Protein AF-A0A8D8VZI1-F1 (afdb_monomer_lite)

InterPro domains:
  IPR010684 RNA polymerase II transcription factor SIII, subunit A [PF06881] (40-119)
  IPR051870 Elongin-A domain-containing protein [PTHR15141] (2-233)

Radius of gyration: 34.17 Å; chains: 1; bounding box: 77×81×73 Å

Foldseek 3Di:
DDDPPPDDPDDPDDPPPCVDDDDPLVVVLVVCLVPLVVCQAPPPPDCVSCVSSLLSDDLVSVVRNCVRPVPCVVPCLVVLVVNCCVPPPPDDDDPPDGSNRSSVVVVVVVVVVVVVVVVVVVVVVVPDDPDPPPPPPCPPPPDDPDDPVVNVVCVVVVVPDDPPPDDDDDDDDDPPPVPVPPPDDDDDDDDDDDDDDDDDDDDDDDDDDDDDDDDPPPDDDPVVVVVVVVVVPPPDD

Structure (mmCIF, N/CA/C/O backbone):
data_AF-A0A8D8VZI1-F1
#
_entry.id   AF-A0A8D8VZI1-F1
#
loop_
_atom_site.group_PDB
_atom_site.id
_atom_site.type_symbol
_atom_site.label_atom_id
_atom_site.label_alt_id
_atom_site.label_comp_id
_atom_site.label_asym_id
_atom_site.label_entity_id
_atom_site.label_seq_id
_atom_site.pdbx_PDB_ins_code
_atom_site.Cartn_x
_atom_site.Cartn_y
_atom_site.Cartn_z
_atom_site.occupancy
_atom_site.B_iso_or_equiv
_atom_site.auth_seq_id
_atom_site.auth_comp_id
_atom_site.auth_asym_id
_atom_site.auth_atom_id
_atom_site.pdbx_PDB_model_num
ATOM 1 N N . MET A 1 1 ? -35.386 -58.051 -27.416 1.00 43.78 1 MET A N 1
ATOM 2 C CA . MET A 1 1 ? -35.196 -56.607 -27.691 1.00 43.78 1 MET A CA 1
ATOM 3 C C . MET A 1 1 ? -34.295 -56.033 -26.601 1.00 43.78 1 MET A C 1
ATOM 5 O O . MET A 1 1 ? -34.751 -55.835 -25.484 1.00 43.78 1 MET A O 1
ATOM 9 N N . THR A 1 2 ? -32.994 -55.897 -26.866 1.00 50.41 2 THR A N 1
ATOM 10 C CA . THR A 1 2 ? -31.996 -55.443 -25.877 1.00 50.41 2 THR A CA 1
ATOM 11 C C . THR A 1 2 ? -32.035 -53.914 -25.769 1.00 50.41 2 THR A C 1
ATOM 13 O O . THR A 1 2 ? -31.859 -53.204 -26.760 1.00 50.41 2 THR A O 1
ATOM 16 N N . SER A 1 3 ? -32.342 -53.406 -24.573 1.00 55.59 3 SER A N 1
ATOM 17 C CA . SER A 1 3 ? -32.412 -51.973 -24.276 1.00 55.59 3 SER A CA 1
ATOM 18 C C . SER A 1 3 ? -30.998 -51.412 -24.106 1.00 55.59 3 SER A C 1
ATOM 20 O O . SER A 1 3 ? -30.327 -51.661 -23.102 1.00 55.59 3 SER A O 1
ATOM 22 N N . LYS A 1 4 ? -30.514 -50.663 -25.104 1.00 62.78 4 LYS A N 1
ATOM 23 C CA . LYS A 1 4 ? -29.257 -49.908 -25.010 1.00 62.78 4 LYS A CA 1
ATOM 24 C C . LYS A 1 4 ? -29.450 -48.728 -24.053 1.00 62.78 4 LYS A C 1
ATOM 26 O O . LYS A 1 4 ? -29.957 -47.681 -24.444 1.00 62.78 4 LYS A O 1
ATOM 31 N N . ASN A 1 5 ? -28.984 -48.878 -22.814 1.00 63.34 5 ASN A N 1
ATOM 32 C CA . ASN A 1 5 ? -28.808 -47.777 -21.865 1.00 63.34 5 ASN A CA 1
ATOM 33 C C . ASN A 1 5 ? -27.708 -46.816 -22.359 1.00 63.34 5 ASN A C 1
ATOM 35 O O . ASN A 1 5 ? -26.543 -46.930 -21.976 1.00 63.34 5 ASN A O 1
ATOM 39 N N . GLN A 1 6 ? -28.062 -45.849 -23.211 1.00 65.25 6 GLN A N 1
ATOM 40 C CA . GLN A 1 6 ? -27.179 -44.724 -23.524 1.00 65.25 6 GLN A CA 1
ATOM 41 C C . GLN A 1 6 ? -27.214 -43.702 -22.382 1.00 65.25 6 GLN A C 1
ATOM 43 O O . GLN A 1 6 ? -28.033 -42.787 -22.346 1.00 65.25 6 GLN A O 1
ATOM 48 N N . ARG A 1 7 ? -26.297 -43.860 -21.426 1.00 69.50 7 ARG A N 1
ATOM 49 C CA . ARG A 1 7 ? -26.026 -42.862 -20.387 1.00 69.50 7 ARG A CA 1
ATOM 50 C C . ARG A 1 7 ? -25.443 -41.605 -21.045 1.00 69.50 7 ARG A C 1
ATOM 52 O O . ARG A 1 7 ? -24.326 -41.637 -21.556 1.00 69.50 7 ARG A O 1
ATOM 59 N N . THR A 1 8 ? -26.178 -40.494 -21.021 1.00 71.75 8 THR A N 1
ATOM 60 C CA . THR A 1 8 ? -25.704 -39.192 -21.517 1.00 71.75 8 THR A CA 1
ATOM 61 C C . THR A 1 8 ? -24.446 -38.765 -20.759 1.00 71.75 8 THR A C 1
ATOM 63 O O . THR A 1 8 ? -24.491 -38.552 -19.544 1.00 71.75 8 THR A O 1
ATOM 66 N N . LYS A 1 9 ? -23.314 -38.640 -21.465 1.00 70.38 9 LYS A N 1
ATOM 67 C CA . LYS A 1 9 ? -22.070 -38.073 -20.926 1.00 70.38 9 LYS A CA 1
ATOM 68 C C . LYS A 1 9 ? -22.253 -36.565 -20.759 1.00 70.38 9 LYS A C 1
ATOM 70 O O . LYS A 1 9 ? -22.001 -35.799 -21.682 1.00 70.38 9 LYS A O 1
ATOM 75 N N . VAL A 1 10 ? -22.722 -36.140 -19.590 1.00 72.00 10 VAL A N 1
ATOM 76 C CA . VAL A 1 10 ? -22.780 -34.720 -19.229 1.00 72.00 10 VAL A CA 1
ATOM 77 C C . VAL A 1 10 ? -21.443 -34.351 -18.598 1.00 72.00 10 VAL A C 1
ATOM 79 O O . VAL A 1 10 ? -21.074 -34.878 -17.551 1.00 72.00 10 VAL A O 1
ATOM 82 N N . PHE A 1 11 ? -20.680 -33.501 -19.277 1.00 75.56 11 PHE A N 1
ATOM 83 C CA . PHE A 1 11 ? -19.396 -33.013 -18.789 1.00 75.56 11 PHE A CA 1
ATOM 84 C C . PHE A 1 11 ? -19.626 -32.064 -17.602 1.00 75.56 11 PHE A C 1
ATOM 86 O O . PHE A 1 11 ? -20.234 -31.011 -17.766 1.00 75.56 11 PHE A O 1
ATOM 93 N N . SER A 1 12 ? -19.158 -32.444 -16.410 1.00 69.31 12 SER A N 1
ATOM 94 C CA . SER A 1 12 ? -19.302 -31.683 -15.158 1.00 69.31 12 SER A CA 1
ATOM 95 C C . SER A 1 12 ? -17.996 -31.011 -14.712 1.00 69.31 12 SER A C 1
ATOM 97 O O . SER A 1 12 ? -17.762 -30.848 -13.517 1.00 69.31 12 SER A O 1
ATOM 99 N N . GLY A 1 13 ? -17.109 -30.687 -15.652 1.00 73.25 13 GLY A N 1
ATOM 100 C CA . GLY A 1 13 ? -15.886 -29.933 -15.381 1.00 73.25 13 GLY A CA 1
ATOM 101 C C . GLY A 1 13 ? -16.034 -28.479 -15.819 1.00 73.25 13 GLY A C 1
ATOM 102 O O . GLY A 1 13 ? -16.7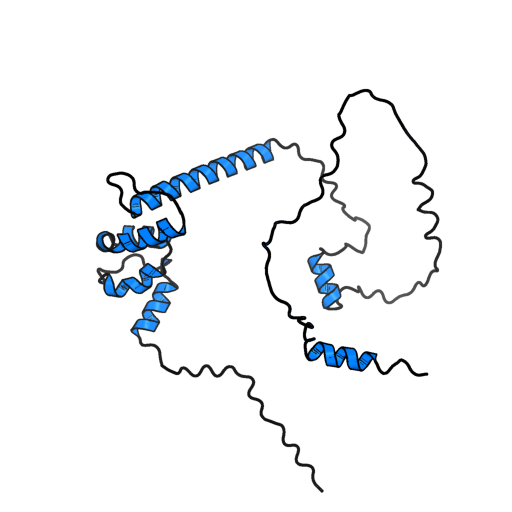29 -28.183 -16.787 1.00 73.25 13 GLY A O 1
ATOM 103 N N . SER A 1 14 ? -15.346 -27.558 -15.150 1.00 66.19 14 SER A N 1
ATOM 104 C CA . SER A 1 14 ? -14.978 -26.302 -15.804 1.00 66.19 14 SER A CA 1
ATOM 105 C C . SER A 1 14 ? -13.858 -26.645 -16.781 1.00 66.19 14 SER A C 1
ATOM 107 O O . SER A 1 14 ? -12.788 -27.073 -16.343 1.00 66.19 14 SER A O 1
ATOM 109 N N . ARG A 1 15 ? -14.077 -26.529 -18.099 1.00 64.50 15 ARG A N 1
ATOM 110 C CA . ARG A 1 15 ? -12.927 -26.525 -19.011 1.00 64.50 15 ARG A CA 1
ATOM 111 C C . ARG A 1 15 ? -12.215 -25.199 -18.765 1.00 64.50 15 ARG A C 1
ATOM 113 O O . ARG A 1 15 ? -12.603 -24.191 -19.347 1.00 64.50 15 ARG A O 1
ATOM 120 N N . PHE A 1 16 ? -11.183 -25.196 -17.925 1.00 61.50 16 PHE A N 1
ATOM 121 C CA . PHE A 1 16 ? -10.145 -24.172 -18.006 1.00 61.50 16 PHE A CA 1
ATOM 122 C C . PHE A 1 16 ? -9.408 -24.404 -19.329 1.00 61.50 16 PHE A C 1
ATOM 124 O O . PHE A 1 16 ? -8.333 -24.992 -19.386 1.00 61.50 16 PHE A O 1
ATOM 131 N N . VAL A 1 17 ? -10.052 -24.023 -20.433 1.00 64.75 17 VAL A N 1
ATOM 132 C CA . VAL A 1 17 ? -9.365 -23.866 -21.705 1.00 64.75 17 VAL A CA 1
ATOM 133 C C . VAL A 1 17 ? -8.511 -22.630 -21.496 1.00 64.75 17 VAL A C 1
ATOM 135 O O . VAL A 1 17 ? -9.021 -21.513 -21.526 1.00 64.75 17 VAL A O 1
ATOM 138 N N . LEU A 1 18 ? -7.229 -22.829 -21.195 1.00 63.88 18 LEU A N 1
ATOM 139 C CA . LEU A 1 18 ? -6.229 -21.776 -21.309 1.00 63.88 18 LEU A CA 1
ATOM 140 C C . LEU A 1 18 ? -6.203 -21.377 -22.786 1.00 63.88 18 LEU A C 1
ATOM 142 O O . LEU A 1 18 ? -5.482 -21.957 -23.589 1.00 63.88 18 LEU A O 1
ATOM 146 N N . THR A 1 19 ? -7.069 -20.438 -23.167 1.00 71.44 19 THR A N 1
ATOM 147 C CA . THR A 1 19 ? -7.197 -19.969 -24.551 1.00 71.44 19 THR A CA 1
ATOM 148 C C . THR A 1 19 ? -5.911 -19.300 -25.023 1.00 71.44 19 THR A C 1
ATOM 150 O O . THR A 1 19 ? -5.664 -19.231 -26.223 1.00 71.44 19 THR A O 1
ATOM 153 N N . LYS A 1 20 ? -5.100 -18.809 -24.077 1.00 80.06 20 LYS A N 1
ATOM 154 C CA . LYS A 1 20 ? -3.741 -18.308 -24.272 1.00 80.06 20 LYS A CA 1
ATOM 155 C C . LYS A 1 20 ? -2.903 -18.668 -23.046 1.00 80.06 20 LYS A C 1
ATOM 157 O O . LYS A 1 20 ? -3.379 -18.532 -21.918 1.00 80.06 20 LYS A O 1
ATOM 162 N N . LEU A 1 21 ? -1.676 -19.126 -23.276 1.00 85.75 21 LEU A N 1
ATOM 163 C CA . LEU A 1 21 ? -0.690 -19.277 -22.211 1.00 85.75 21 LEU A CA 1
ATOM 164 C C . LEU A 1 21 ? -0.222 -17.874 -21.787 1.00 85.75 21 LEU A C 1
ATOM 166 O O . LEU A 1 21 ? 0.029 -17.049 -22.670 1.00 85.75 21 LEU A O 1
ATOM 170 N N . PRO A 1 22 ? -0.149 -17.570 -20.477 1.00 86.88 22 PRO A N 1
ATOM 171 C CA . PRO A 1 22 ? 0.419 -16.310 -20.020 1.00 86.88 22 PRO A CA 1
ATOM 172 C C . PRO A 1 22 ? 1.887 -16.234 -20.433 1.00 86.88 22 PRO A C 1
ATOM 174 O O . PRO A 1 22 ? 2.591 -17.249 -20.456 1.00 86.88 22 PRO A O 1
ATOM 177 N N . THR A 1 23 ? 2.350 -15.031 -20.758 1.00 93.62 23 THR A N 1
ATOM 178 C CA . THR A 1 23 ? 3.775 -14.823 -21.009 1.00 93.62 23 THR A CA 1
ATOM 179 C C . THR A 1 23 ? 4.558 -15.007 -19.708 1.00 93.62 23 THR A C 1
ATOM 181 O O . THR A 1 23 ? 4.002 -14.895 -18.611 1.00 93.62 23 THR A O 1
ATOM 184 N N . LEU A 1 24 ? 5.864 -15.279 -19.809 1.00 94.19 24 LEU A N 1
ATOM 185 C CA . LEU A 1 24 ? 6.734 -15.328 -18.630 1.00 94.19 24 LEU A CA 1
ATOM 186 C C . LEU A 1 24 ? 6.633 -14.025 -17.825 1.00 94.19 24 LEU A C 1
ATOM 188 O O . LEU A 1 24 ? 6.507 -14.066 -16.606 1.00 94.19 24 LEU A O 1
ATOM 192 N N . PHE A 1 25 ? 6.603 -12.892 -18.529 1.00 93.00 25 PHE A N 1
ATOM 193 C CA . PHE A 1 25 ? 6.428 -11.570 -17.943 1.00 93.00 25 PHE A CA 1
ATOM 194 C C . PHE A 1 25 ? 5.157 -11.482 -17.088 1.00 93.00 25 PHE A C 1
ATOM 196 O O . PHE A 1 25 ? 5.242 -11.160 -15.906 1.00 93.00 25 PHE A O 1
ATOM 203 N N . ASP A 1 26 ? 3.997 -11.859 -17.632 1.00 92.81 26 ASP A N 1
ATOM 204 C CA . ASP A 1 26 ? 2.725 -11.796 -16.898 1.00 92.81 26 ASP A CA 1
ATOM 205 C C . ASP A 1 26 ? 2.731 -12.691 -15.654 1.00 92.81 26 ASP A C 1
ATOM 207 O O . ASP A 1 26 ? 2.200 -12.319 -14.607 1.00 92.81 26 ASP A O 1
ATOM 211 N N . SER A 1 27 ? 3.323 -13.882 -15.766 1.00 93.06 27 SER A N 1
ATOM 212 C CA . SER A 1 27 ? 3.447 -14.821 -14.650 1.00 93.06 27 SER A CA 1
ATOM 213 C C . SER A 1 27 ? 4.343 -14.260 -13.542 1.00 93.06 27 SER A C 1
ATOM 215 O O . SER A 1 27 ? 3.958 -14.302 -12.375 1.00 93.06 27 SER A O 1
ATOM 217 N N . CYS A 1 28 ? 5.495 -13.679 -13.890 1.00 92.75 28 CYS A N 1
ATOM 218 C CA . CYS A 1 28 ? 6.395 -13.040 -12.929 1.00 92.75 28 CYS A CA 1
ATOM 219 C C . CYS A 1 28 ? 5.742 -11.824 -12.260 1.00 92.75 28 CYS A C 1
ATOM 221 O O . CYS A 1 28 ? 5.785 -11.717 -11.039 1.00 92.75 28 CYS A O 1
ATOM 223 N N . ILE A 1 29 ? 5.073 -10.953 -13.024 1.00 94.50 29 ILE A N 1
ATOM 224 C CA . ILE A 1 29 ? 4.364 -9.788 -12.474 1.00 94.50 29 ILE A CA 1
ATOM 225 C C . ILE A 1 29 ? 3.275 -10.215 -11.486 1.00 94.50 29 ILE A C 1
ATOM 227 O O . ILE A 1 29 ? 3.145 -9.602 -10.432 1.00 94.50 29 ILE A O 1
ATOM 231 N N . ARG A 1 30 ? 2.520 -11.284 -11.768 1.00 93.56 30 ARG A N 1
ATOM 232 C CA . ARG A 1 30 ? 1.512 -11.802 -10.824 1.00 93.56 30 ARG A CA 1
ATOM 233 C C . ARG A 1 30 ? 2.134 -12.287 -9.521 1.00 93.56 30 ARG A C 1
ATOM 235 O O . ARG A 1 30 ? 1.641 -11.937 -8.456 1.00 93.56 30 ARG A O 1
ATOM 242 N N . ILE A 1 31 ? 3.223 -13.050 -9.604 1.00 94.25 31 ILE A N 1
ATOM 243 C CA . ILE A 1 31 ? 3.937 -13.532 -8.414 1.00 94.25 31 ILE A CA 1
ATOM 244 C C . ILE A 1 31 ? 4.470 -12.348 -7.598 1.00 94.25 31 ILE A C 1
ATOM 246 O O . ILE A 1 31 ? 4.344 -12.347 -6.374 1.00 94.25 31 ILE A O 1
ATOM 250 N N . LEU A 1 32 ? 5.002 -11.319 -8.266 1.00 93.38 32 LEU A N 1
ATOM 251 C CA . LEU A 1 32 ? 5.454 -10.089 -7.616 1.00 93.38 32 LEU A CA 1
ATOM 252 C C . LEU A 1 32 ? 4.298 -9.339 -6.947 1.00 93.38 32 LEU A C 1
ATOM 254 O O . LEU A 1 32 ? 4.441 -8.912 -5.811 1.00 93.38 32 LEU A O 1
ATOM 258 N N . GLN A 1 33 ? 3.140 -9.231 -7.603 1.00 93.25 33 GLN A N 1
ATOM 259 C CA . GLN A 1 33 ? 1.937 -8.612 -7.031 1.00 93.25 33 GLN A CA 1
ATOM 260 C C . GLN A 1 33 ? 1.411 -9.352 -5.795 1.00 93.25 33 GLN A C 1
ATOM 262 O O . GLN A 1 33 ? 0.834 -8.729 -4.908 1.00 93.25 33 GLN A O 1
ATOM 267 N N . GLU A 1 34 ? 1.559 -10.674 -5.745 1.00 93.06 34 GLU A N 1
ATOM 268 C CA . GLU A 1 34 ? 1.150 -11.486 -4.595 1.00 93.06 34 GLU A CA 1
ATOM 269 C C . GLU A 1 34 ? 2.134 -11.381 -3.423 1.00 93.06 34 GLU A C 1
ATOM 271 O O . GLU A 1 34 ? 1.718 -11.502 -2.274 1.00 93.06 34 GLU A O 1
ATOM 276 N N . ASN A 1 35 ? 3.414 -11.117 -3.704 1.00 92.31 35 ASN A N 1
ATOM 277 C CA . ASN A 1 35 ? 4.501 -11.110 -2.721 1.00 92.31 35 ASN A CA 1
ATOM 278 C C . ASN A 1 35 ? 5.222 -9.751 -2.665 1.00 92.31 35 ASN A C 1
ATOM 280 O O . ASN A 1 35 ? 6.447 -9.696 -2.567 1.00 92.31 35 ASN A O 1
ATOM 284 N N . ILE A 1 36 ? 4.462 -8.651 -2.720 1.00 91.25 36 ILE A N 1
ATOM 285 C CA . ILE A 1 36 ? 5.016 -7.285 -2.682 1.00 91.25 36 ILE A CA 1
ATOM 286 C C . ILE A 1 36 ? 5.796 -7.034 -1.385 1.00 91.25 36 ILE A C 1
ATOM 288 O O . ILE A 1 36 ? 6.836 -6.389 -1.425 1.00 91.25 36 ILE A O 1
ATOM 292 N N . ASP A 1 37 ? 5.353 -7.591 -0.256 1.00 89.31 37 ASP A N 1
ATOM 293 C CA . ASP A 1 37 ? 6.008 -7.393 1.049 1.00 89.31 37 ASP A CA 1
ATOM 294 C C . ASP A 1 37 ? 7.435 -7.963 1.101 1.00 89.31 37 ASP A C 1
ATOM 296 O O . ASP A 1 37 ? 8.239 -7.548 1.926 1.00 89.31 37 ASP A O 1
ATOM 300 N N . SER A 1 38 ? 7.764 -8.924 0.231 1.00 89.69 38 SER A N 1
ATOM 301 C CA . SER A 1 38 ? 9.116 -9.495 0.128 1.00 89.69 38 SER A CA 1
ATOM 302 C C . SER A 1 38 ? 10.029 -8.705 -0.817 1.00 89.69 38 SER A C 1
ATOM 304 O O . SER A 1 38 ? 11.209 -9.028 -0.949 1.00 89.69 38 SER A O 1
ATOM 306 N N . LEU A 1 39 ? 9.492 -7.699 -1.511 1.00 87.56 39 LEU A N 1
ATOM 307 C CA . LEU A 1 39 ? 10.216 -6.893 -2.484 1.00 87.56 39 LEU A CA 1
ATOM 308 C C . LEU A 1 39 ? 10.828 -5.666 -1.793 1.00 87.56 39 LEU A C 1
ATOM 310 O O . LEU A 1 39 ? 10.277 -4.570 -1.840 1.00 87.56 39 LEU A O 1
ATOM 314 N N . GLU A 1 40 ? 11.977 -5.861 -1.146 1.00 85.38 40 GLU A N 1
ATOM 315 C CA . GLU A 1 40 ? 12.698 -4.781 -0.459 1.00 85.38 40 GLU A CA 1
ATOM 316 C C . GLU A 1 40 ? 13.482 -3.914 -1.456 1.00 85.38 40 GLU A C 1
ATOM 318 O O . GLU A 1 40 ? 13.102 -2.783 -1.750 1.00 85.38 40 GLU A O 1
ATOM 323 N N . TYR A 1 41 ? 14.557 -4.451 -2.037 1.00 88.00 41 TYR A N 1
ATOM 324 C CA . TYR A 1 41 ? 15.406 -3.733 -2.987 1.00 88.00 41 TYR A CA 1
ATOM 325 C C . TYR A 1 41 ? 15.221 -4.274 -4.405 1.00 88.00 41 TYR A C 1
ATOM 327 O O . TYR A 1 41 ? 15.441 -5.451 -4.680 1.00 88.00 41 TYR A O 1
ATOM 335 N N . THR A 1 42 ? 14.832 -3.392 -5.324 1.00 86.00 42 THR A N 1
ATOM 336 C CA . THR A 1 42 ? 14.500 -3.747 -6.716 1.00 86.00 42 THR A CA 1
ATOM 337 C C . THR A 1 42 ? 15.688 -3.638 -7.671 1.00 86.00 42 THR A C 1
ATOM 339 O O . THR A 1 42 ? 15.551 -3.974 -8.841 1.00 86.00 42 THR A O 1
ATOM 342 N N . GLY A 1 43 ? 16.863 -3.197 -7.208 1.00 83.75 43 GLY A N 1
ATOM 343 C CA . GLY A 1 43 ? 18.088 -3.249 -8.015 1.00 83.75 43 GLY A CA 1
ATOM 344 C C . GLY A 1 43 ? 18.143 -2.282 -9.200 1.00 83.75 43 GLY A C 1
ATOM 345 O O . GLY A 1 43 ? 18.894 -2.539 -10.136 1.00 83.75 43 GLY A O 1
ATOM 346 N N . GLY A 1 44 ? 17.370 -1.191 -9.183 1.00 85.31 44 GLY A N 1
ATOM 347 C CA . GLY A 1 44 ? 17.358 -0.202 -10.270 1.00 85.31 44 GLY A CA 1
ATOM 348 C C . GLY A 1 44 ? 16.514 -0.612 -11.480 1.00 85.31 44 GLY A C 1
ATOM 349 O O . GLY A 1 44 ? 16.738 -0.113 -12.582 1.00 85.31 44 GLY A O 1
ATOM 350 N N . VAL A 1 45 ? 15.563 -1.534 -11.302 1.00 90.75 45 VAL A N 1
ATOM 351 C CA . VAL A 1 45 ? 14.605 -1.895 -12.352 1.00 90.75 45 VAL A CA 1
ATOM 352 C C . VAL A 1 45 ? 13.772 -0.662 -12.736 1.00 90.75 45 VAL A C 1
ATOM 354 O O . VAL A 1 45 ? 13.168 -0.045 -11.860 1.00 90.75 45 VAL A O 1
ATOM 357 N N . PRO A 1 46 ? 13.684 -0.309 -14.032 1.00 91.62 46 PRO A N 1
ATOM 358 C CA . PRO A 1 46 ? 12.914 0.845 -14.485 1.00 91.62 46 PRO A CA 1
ATOM 359 C C . PRO A 1 46 ? 11.451 0.822 -14.031 1.00 91.62 46 PRO A C 1
ATOM 361 O O . PRO A 1 46 ? 10.806 -0.233 -14.004 1.00 91.62 46 PRO A O 1
ATOM 364 N N . TYR A 1 47 ? 10.905 2.011 -13.765 1.00 91.44 47 TYR A N 1
ATOM 365 C CA . TYR A 1 47 ? 9.524 2.184 -13.319 1.00 91.44 47 TYR A CA 1
ATOM 366 C C . TYR A 1 47 ? 8.508 1.530 -14.266 1.00 91.44 47 TYR A C 1
ATOM 368 O O . TYR A 1 47 ? 7.575 0.888 -13.796 1.00 91.44 47 TYR A O 1
ATOM 376 N N . ASP A 1 48 ? 8.707 1.600 -15.585 1.00 91.88 48 ASP A N 1
ATOM 377 C CA . ASP A 1 48 ? 7.765 1.046 -16.570 1.00 91.88 48 ASP A CA 1
ATOM 378 C C . ASP A 1 48 ? 7.499 -0.456 -16.396 1.00 91.88 48 ASP A C 1
ATOM 380 O O . ASP A 1 48 ? 6.384 -0.928 -16.626 1.00 91.88 48 ASP A O 1
ATOM 384 N N . ILE A 1 49 ? 8.509 -1.208 -15.952 1.00 92.19 49 ILE A N 1
ATOM 385 C CA . ILE A 1 49 ? 8.409 -2.652 -15.712 1.00 92.19 49 ILE A CA 1
ATOM 386 C C . ILE A 1 49 ? 7.699 -2.930 -14.382 1.00 92.19 49 ILE A C 1
ATOM 388 O O . ILE A 1 49 ? 6.896 -3.859 -14.289 1.00 92.19 49 ILE A O 1
ATOM 392 N N . LEU A 1 50 ? 7.983 -2.125 -13.355 1.00 92.00 50 LEU A N 1
ATOM 393 C CA . LEU A 1 50 ? 7.407 -2.269 -12.013 1.00 92.00 50 LEU A CA 1
ATOM 394 C C . LEU A 1 50 ? 6.013 -1.662 -11.880 1.00 92.00 50 LEU A C 1
ATOM 396 O O . LEU A 1 50 ? 5.267 -2.042 -10.980 1.00 92.00 50 LEU A O 1
ATOM 400 N N . ARG A 1 51 ? 5.629 -0.763 -12.783 1.00 93.19 51 ARG A N 1
ATOM 401 C CA . ARG A 1 51 ? 4.337 -0.081 -12.806 1.00 93.19 51 ARG A CA 1
ATOM 402 C C . ARG A 1 51 ? 3.140 -1.000 -12.523 1.00 93.19 51 ARG A C 1
ATOM 404 O O . ARG A 1 51 ? 2.399 -0.692 -11.594 1.00 93.19 51 ARG A O 1
ATOM 411 N N . PRO A 1 52 ? 2.933 -2.138 -13.218 1.00 93.81 52 PRO A N 1
ATOM 412 C CA . PRO A 1 52 ? 1.794 -3.014 -12.930 1.00 93.81 52 PRO A CA 1
ATOM 413 C C . PRO A 1 52 ? 1.832 -3.639 -11.526 1.00 93.81 52 PRO A C 1
ATOM 415 O O . PRO A 1 52 ? 0.791 -4.051 -11.013 1.00 93.81 52 PRO A O 1
ATOM 418 N N . VAL A 1 53 ? 3.005 -3.745 -10.895 1.00 93.69 53 VAL A N 1
ATOM 419 C CA . VAL A 1 53 ? 3.140 -4.195 -9.501 1.00 93.69 53 VAL A CA 1
ATOM 420 C C . VAL A 1 53 ? 2.740 -3.063 -8.552 1.00 93.69 53 VAL A C 1
ATOM 422 O O . VAL A 1 53 ? 1.909 -3.274 -7.670 1.00 93.69 53 VAL A O 1
ATOM 425 N N . LEU A 1 54 ? 3.259 -1.853 -8.784 1.00 92.81 54 LEU A N 1
ATOM 426 C CA . LEU A 1 54 ? 2.988 -0.663 -7.969 1.00 92.81 54 LEU A CA 1
ATOM 427 C C . LEU A 1 54 ? 1.516 -0.222 -8.029 1.00 92.81 54 LEU A C 1
ATOM 429 O O . LEU A 1 54 ? 0.952 0.154 -7.006 1.00 92.81 54 LEU A O 1
ATOM 433 N N . GLU A 1 55 ? 0.848 -0.356 -9.179 1.00 93.69 55 GLU A N 1
ATOM 434 C CA . GLU A 1 55 ? -0.580 -0.029 -9.341 1.00 93.69 55 GLU A CA 1
ATOM 435 C C . GLU A 1 55 ? -1.495 -0.898 -8.462 1.00 93.69 55 GLU A C 1
ATOM 437 O O . GLU A 1 55 ? -2.607 -0.496 -8.107 1.00 93.69 55 GLU A O 1
ATOM 442 N N . ARG A 1 56 ? -1.036 -2.102 -8.101 1.00 93.25 56 ARG A N 1
ATOM 443 C CA . ARG A 1 56 ? -1.772 -3.043 -7.249 1.00 93.25 56 ARG A CA 1
ATOM 444 C C . ARG A 1 56 ? -1.312 -3.015 -5.791 1.00 93.25 56 ARG A C 1
ATOM 446 O O . ARG A 1 56 ? -1.996 -3.596 -4.946 1.00 93.25 56 ARG A O 1
ATOM 453 N N . ALA A 1 57 ? -0.204 -2.338 -5.501 1.00 93.19 57 ALA A N 1
ATOM 454 C CA . ALA A 1 57 ? 0.324 -2.194 -4.157 1.00 93.19 57 ALA A CA 1
ATOM 455 C C . ALA A 1 57 ? -0.644 -1.412 -3.257 1.00 93.19 57 ALA A C 1
ATOM 457 O O . ALA A 1 57 ? -1.449 -0.583 -3.695 1.00 93.19 57 ALA A O 1
ATOM 458 N N . THR A 1 58 ? -0.580 -1.687 -1.960 1.00 94.31 58 THR A N 1
ATOM 459 C CA . THR A 1 58 ? -1.215 -0.837 -0.952 1.00 94.31 58 THR A CA 1
ATOM 460 C C . THR A 1 58 ? -0.329 0.368 -0.644 1.00 94.31 58 THR A C 1
ATOM 462 O O . THR A 1 58 ? 0.879 0.338 -0.853 1.00 94.31 58 THR A O 1
ATOM 465 N N . ALA A 1 59 ? -0.915 1.432 -0.095 1.00 93.38 59 ALA A N 1
ATOM 466 C CA . ALA A 1 59 ? -0.162 2.636 0.248 1.00 93.38 59 ALA A CA 1
ATOM 467 C C . ALA A 1 59 ? 0.945 2.386 1.296 1.00 93.38 59 ALA A C 1
ATOM 469 O O . ALA A 1 59 ? 1.969 3.057 1.280 1.00 93.38 59 ALA A O 1
ATOM 470 N N . GLU A 1 60 ? 0.750 1.423 2.203 1.00 92.81 60 GLU A N 1
ATOM 471 C CA . GLU A 1 60 ? 1.762 1.037 3.197 1.00 92.81 60 GLU A CA 1
ATOM 472 C C . GLU A 1 60 ? 2.935 0.297 2.544 1.00 92.81 60 GLU A C 1
ATOM 474 O O . GLU A 1 60 ? 4.090 0.636 2.787 1.00 92.81 60 GLU A O 1
ATOM 479 N N . GLN A 1 61 ? 2.636 -0.640 1.642 1.00 93.56 61 GLN A N 1
ATOM 480 C CA . GLN A 1 61 ? 3.645 -1.334 0.842 1.00 93.56 61 GLN A CA 1
ATOM 481 C C . GLN A 1 61 ? 4.437 -0.366 -0.035 1.00 93.56 61 GLN A C 1
ATOM 483 O O . GLN A 1 61 ? 5.661 -0.431 -0.082 1.00 93.56 61 GLN A O 1
ATOM 488 N N . LEU A 1 62 ? 3.749 0.570 -0.694 1.00 93.88 62 LEU A N 1
ATOM 489 C CA . LEU A 1 62 ? 4.388 1.599 -1.508 1.00 93.88 62 LEU A CA 1
ATOM 490 C C . LEU A 1 62 ? 5.336 2.466 -0.668 1.00 93.88 62 LEU A C 1
ATOM 492 O O . LEU A 1 62 ? 6.458 2.726 -1.091 1.00 93.88 62 LEU A O 1
ATOM 496 N N . TYR A 1 63 ? 4.920 2.854 0.543 1.00 92.44 63 TYR A N 1
ATOM 497 C CA . TYR A 1 63 ? 5.758 3.617 1.470 1.00 92.44 63 TYR A CA 1
ATOM 498 C C . TYR A 1 63 ? 7.050 2.878 1.845 1.00 92.44 63 TYR A C 1
ATOM 500 O O . TYR A 1 63 ? 8.126 3.475 1.857 1.00 92.44 63 TYR A O 1
ATOM 508 N N . GLN A 1 64 ? 6.945 1.584 2.157 1.00 92.00 64 GLN A N 1
ATOM 509 C CA . GLN A 1 64 ? 8.101 0.751 2.495 1.00 92.00 64 GLN A CA 1
ATOM 510 C C . GLN A 1 64 ? 9.021 0.560 1.286 1.00 92.00 64 GLN A C 1
ATOM 512 O O . GLN A 1 64 ? 10.234 0.705 1.403 1.00 92.00 64 GLN A O 1
ATOM 517 N N . LEU A 1 65 ? 8.454 0.302 0.110 1.00 91.88 65 LEU A N 1
ATOM 518 C CA . LEU A 1 65 ? 9.222 0.080 -1.110 1.00 91.88 65 LEU A CA 1
ATOM 519 C C . LEU A 1 65 ? 9.994 1.337 -1.538 1.00 91.88 65 LEU A C 1
ATOM 521 O O . LEU A 1 65 ? 11.152 1.234 -1.943 1.00 91.88 65 LEU A O 1
ATOM 525 N N . GLU A 1 66 ? 9.405 2.525 -1.395 1.00 91.50 66 GLU A N 1
ATOM 526 C CA . GLU A 1 66 ? 10.094 3.803 -1.630 1.00 91.50 66 GLU A CA 1
ATOM 527 C C . GLU A 1 66 ? 11.257 4.040 -0.666 1.00 91.50 66 GLU A C 1
ATOM 529 O O . GLU A 1 66 ? 12.266 4.625 -1.060 1.00 91.50 66 GLU A O 1
ATOM 534 N N . HIS A 1 67 ? 11.144 3.581 0.585 1.00 91.12 67 HIS A N 1
ATOM 535 C CA . HIS A 1 67 ? 12.217 3.724 1.568 1.00 91.12 67 HIS A CA 1
ATOM 536 C C . HIS A 1 67 ? 13.499 3.011 1.118 1.00 91.12 67 HIS A C 1
ATOM 538 O O . HIS A 1 67 ? 14.593 3.550 1.278 1.00 91.12 67 HIS A O 1
ATOM 544 N N . TYR A 1 68 ? 13.359 1.833 0.510 1.00 89.69 68 TYR A N 1
ATOM 545 C CA . TYR A 1 68 ? 14.482 1.060 -0.020 1.00 89.69 68 TYR A CA 1
ATOM 546 C C . TYR A 1 68 ? 14.879 1.454 -1.450 1.00 89.69 68 TYR A C 1
ATOM 548 O O . TYR A 1 68 ? 16.006 1.189 -1.864 1.00 89.69 68 TYR A O 1
ATOM 556 N N . ASN A 1 69 ? 13.986 2.095 -2.212 1.00 91.06 69 ASN A N 1
ATOM 557 C CA . ASN A 1 69 ? 14.197 2.433 -3.623 1.00 91.06 69 ASN A CA 1
ATOM 558 C C . ASN A 1 69 ? 13.888 3.919 -3.904 1.00 91.06 69 ASN A C 1
ATOM 560 O O . ASN A 1 69 ? 12.856 4.229 -4.505 1.00 91.06 69 ASN A O 1
ATOM 564 N N . PRO A 1 70 ? 14.788 4.854 -3.537 1.00 89.69 70 PRO A N 1
ATOM 565 C CA . PRO A 1 70 ? 14.540 6.292 -3.685 1.00 89.69 70 PRO A CA 1
ATOM 566 C C . PRO A 1 70 ? 14.294 6.748 -5.129 1.00 89.69 70 PRO A C 1
ATOM 568 O O . PRO A 1 70 ? 13.593 7.729 -5.354 1.00 89.69 70 PRO A O 1
ATOM 571 N N . TYR A 1 71 ? 14.842 6.026 -6.112 1.00 90.25 71 TYR A N 1
ATOM 572 C CA . TYR A 1 71 ? 14.733 6.364 -7.533 1.00 90.25 71 TYR A CA 1
ATOM 573 C C . TYR A 1 71 ? 13.303 6.250 -8.088 1.00 90.25 71 TYR A C 1
ATOM 575 O O . TYR A 1 71 ? 13.006 6.847 -9.114 1.00 90.25 71 TYR A O 1
ATOM 583 N N . LEU A 1 72 ? 12.407 5.514 -7.419 1.00 89.69 72 LEU A N 1
ATOM 584 C CA . LEU A 1 72 ? 11.009 5.388 -7.844 1.00 89.69 72 LEU A CA 1
ATOM 585 C C . LEU A 1 72 ? 10.149 6.584 -7.410 1.00 89.69 72 LEU A C 1
ATOM 587 O O . LEU A 1 72 ? 9.062 6.765 -7.953 1.00 89.69 72 LEU A O 1
ATOM 591 N N . MET A 1 73 ? 10.615 7.412 -6.466 1.00 87.75 73 MET A N 1
ATOM 592 C CA . MET A 1 73 ? 9.798 8.484 -5.880 1.00 87.75 73 MET A CA 1
ATOM 593 C C . MET A 1 73 ? 9.339 9.549 -6.887 1.00 87.75 73 MET A C 1
ATOM 595 O O . MET A 1 73 ? 8.317 10.196 -6.663 1.00 87.75 73 MET A O 1
ATOM 599 N N . GLU A 1 74 ? 10.070 9.740 -7.985 1.00 87.69 74 GLU A N 1
ATOM 600 C CA . GLU A 1 74 ? 9.707 10.708 -9.025 1.00 87.69 74 GLU A CA 1
ATOM 601 C C . GLU A 1 74 ? 8.418 10.294 -9.761 1.00 87.69 74 GLU A C 1
ATOM 603 O O . GLU A 1 74 ? 7.538 11.120 -10.013 1.00 87.69 74 GLU A O 1
ATOM 608 N N . ASP A 1 75 ? 8.248 8.992 -10.005 1.00 89.12 75 ASP A N 1
ATOM 609 C CA . ASP A 1 75 ? 7.135 8.445 -10.785 1.00 89.12 75 ASP A CA 1
ATOM 610 C C . ASP A 1 75 ? 5.961 7.947 -9.923 1.00 89.12 75 ASP A C 1
ATOM 612 O O . ASP A 1 75 ? 4.825 7.814 -10.401 1.00 89.12 75 ASP A O 1
ATOM 616 N N . THR A 1 76 ? 6.179 7.694 -8.628 1.00 92.12 76 THR A N 1
ATOM 617 C CA . THR A 1 76 ? 5.141 7.170 -7.724 1.00 92.12 76 THR A CA 1
ATOM 618 C C . THR A 1 76 ? 4.081 8.197 -7.333 1.00 92.12 76 THR A C 1
ATOM 620 O O . THR A 1 76 ? 3.040 7.816 -6.794 1.00 92.12 76 THR A O 1
ATOM 623 N N . GLY A 1 77 ? 4.254 9.483 -7.660 1.00 91.94 77 GLY A N 1
ATOM 624 C CA . GLY A 1 77 ? 3.288 10.540 -7.334 1.00 91.94 77 GLY A CA 1
ATOM 625 C C . GLY A 1 77 ? 1.844 10.227 -7.765 1.00 91.94 77 GLY A C 1
ATOM 626 O O . GLY A 1 77 ? 0.905 10.473 -7.008 1.00 91.94 77 GLY A O 1
ATOM 627 N N . LYS A 1 78 ? 1.660 9.592 -8.932 1.00 92.62 78 LYS A N 1
ATOM 628 C CA . LYS A 1 78 ? 0.337 9.167 -9.442 1.00 92.62 78 LYS A CA 1
ATOM 629 C C . LYS A 1 78 ? -0.295 8.052 -8.601 1.00 92.62 78 LYS A C 1
ATOM 631 O O . LYS A 1 78 ? -1.514 8.011 -8.432 1.00 92.62 78 LYS A O 1
ATOM 636 N N . HIS A 1 79 ? 0.522 7.156 -8.051 1.00 94.44 79 HIS A N 1
ATOM 637 C CA . HIS A 1 79 ? 0.057 6.099 -7.153 1.00 94.44 79 HIS A CA 1
ATOM 638 C C . HIS A 1 79 ? -0.438 6.689 -5.829 1.00 94.44 79 HIS A C 1
ATOM 640 O O . HIS A 1 79 ? -1.505 6.318 -5.334 1.00 94.44 79 HIS A O 1
ATOM 646 N N . TRP A 1 80 ? 0.282 7.677 -5.294 1.00 94.88 80 TRP A N 1
ATOM 647 C CA . TRP A 1 80 ? -0.148 8.409 -4.105 1.00 94.88 80 TRP A CA 1
ATOM 648 C C . TRP A 1 80 ? -1.439 9.191 -4.326 1.00 94.88 80 TRP A C 1
ATOM 650 O O . TRP A 1 80 ? -2.322 9.148 -3.470 1.00 94.88 80 TRP A O 1
ATOM 660 N N . GLU A 1 81 ? -1.591 9.844 -5.479 1.00 93.00 81 GLU A N 1
ATOM 661 C CA . GLU A 1 81 ? -2.840 10.504 -5.865 1.00 93.00 81 GLU A CA 1
ATOM 662 C C . GLU A 1 81 ? -4.018 9.519 -5.869 1.00 93.00 81 GLU A C 1
ATOM 664 O O . GLU A 1 81 ? -5.076 9.799 -5.296 1.00 93.00 81 GLU A O 1
ATOM 669 N N . PHE A 1 82 ? -3.836 8.334 -6.459 1.00 94.25 82 PHE A N 1
ATOM 670 C CA . PHE A 1 82 ? -4.860 7.292 -6.471 1.00 94.25 82 PHE A CA 1
ATOM 671 C C . PHE A 1 82 ? -5.268 6.872 -5.050 1.00 94.25 82 PHE A C 1
ATOM 673 O O . PHE A 1 82 ? -6.463 6.828 -4.733 1.00 94.25 82 PHE A O 1
ATOM 680 N N . HIS A 1 83 ? -4.300 6.614 -4.167 1.00 94.38 83 HIS A N 1
ATOM 681 C CA . HIS A 1 83 ? -4.580 6.245 -2.777 1.00 94.38 83 HIS A CA 1
ATOM 682 C C . HIS A 1 83 ? -5.230 7.383 -1.982 1.00 94.38 83 HIS A C 1
ATOM 684 O O . HIS A 1 83 ? -6.193 7.145 -1.249 1.00 94.38 83 HIS A O 1
ATOM 690 N N . ALA A 1 84 ? -4.766 8.621 -2.159 1.00 92.94 84 ALA A N 1
ATOM 691 C CA . ALA A 1 84 ? -5.338 9.799 -1.517 1.00 92.94 84 ALA A CA 1
ATOM 692 C C . ALA A 1 84 ? -6.803 10.005 -1.920 1.00 92.94 84 ALA A C 1
ATOM 694 O O . ALA A 1 84 ? -7.668 10.143 -1.053 1.00 92.94 84 ALA A O 1
ATOM 695 N N . ASN A 1 85 ? -7.103 9.936 -3.217 1.00 92.50 85 ASN A N 1
ATOM 696 C CA . ASN A 1 85 ? -8.463 10.078 -3.733 1.00 92.50 85 ASN A CA 1
ATOM 697 C C . ASN A 1 85 ? -9.385 8.932 -3.290 1.00 92.50 85 ASN A C 1
ATOM 699 O O . ASN A 1 85 ? -10.571 9.151 -3.018 1.00 92.50 85 ASN A O 1
ATOM 703 N N . ARG A 1 86 ? -8.853 7.707 -3.184 1.00 92.69 86 ARG A N 1
ATOM 704 C CA . ARG A 1 86 ? -9.604 6.539 -2.709 1.00 92.69 86 ARG A CA 1
ATOM 705 C C . ARG A 1 86 ? -9.955 6.651 -1.225 1.00 92.69 86 ARG A C 1
ATOM 707 O O . ARG A 1 86 ? -11.119 6.460 -0.865 1.00 92.69 86 ARG A O 1
ATOM 714 N N . ASP A 1 87 ? -8.969 6.967 -0.387 1.00 91.75 87 ASP A N 1
ATOM 715 C CA . ASP A 1 87 ? -9.072 6.828 1.069 1.00 91.75 87 ASP A CA 1
ATOM 716 C C . ASP A 1 87 ? -9.497 8.130 1.773 1.00 91.75 87 ASP A C 1
ATOM 718 O O . ASP A 1 87 ? -10.061 8.081 2.870 1.00 91.75 87 ASP A O 1
ATOM 722 N N . PHE A 1 88 ? -9.257 9.293 1.161 1.00 90.50 88 PHE A N 1
ATOM 723 C CA . PHE A 1 88 ? -9.486 10.617 1.750 1.00 90.50 88 PHE A CA 1
ATOM 724 C C . PHE A 1 88 ? -10.235 11.564 0.806 1.00 90.50 88 PHE A C 1
ATOM 726 O O . PHE A 1 88 ? -9.774 12.658 0.474 1.00 90.50 88 PHE A O 1
ATOM 733 N N . ARG A 1 89 ? -11.449 11.166 0.419 1.00 87.50 89 ARG A N 1
ATOM 734 C CA . ARG A 1 89 ? -12.331 11.987 -0.422 1.00 87.50 89 ARG A CA 1
ATOM 735 C C . ARG A 1 89 ? -12.560 13.372 0.194 1.00 87.50 89 ARG A C 1
ATOM 737 O O . ARG A 1 89 ? -12.998 13.480 1.337 1.00 87.50 89 ARG A O 1
ATOM 744 N N . GLY A 1 90 ? -12.298 14.419 -0.587 1.00 83.00 90 GLY A N 1
ATOM 745 C CA . GLY A 1 90 ? -12.564 15.812 -0.211 1.00 83.00 90 GLY A CA 1
ATOM 746 C C . GLY A 1 90 ? -11.424 16.533 0.513 1.00 83.00 90 GLY A C 1
ATOM 747 O O . GLY A 1 90 ? -11.573 17.715 0.822 1.00 83.00 90 GLY A O 1
ATOM 748 N N . LYS A 1 91 ? -10.286 15.876 0.762 1.00 84.19 91 LYS A N 1
ATOM 749 C CA . LYS A 1 91 ? -9.076 16.563 1.229 1.00 84.19 91 LYS A CA 1
ATOM 750 C C . LYS A 1 91 ? -8.320 17.167 0.044 1.00 84.19 91 LYS A C 1
ATOM 752 O O . LYS A 1 91 ? -8.242 16.552 -1.013 1.00 84.19 91 LYS A O 1
ATOM 757 N N . LYS A 1 92 ? -7.793 18.379 0.222 1.00 82.75 92 LYS A N 1
ATOM 758 C CA . LYS A 1 92 ? -7.037 19.118 -0.800 1.00 82.75 92 LYS A CA 1
ATOM 759 C C . LYS A 1 92 ? -5.554 19.162 -0.436 1.00 82.75 92 LYS A C 1
ATOM 761 O O . LYS A 1 92 ? -5.220 19.105 0.750 1.00 82.75 92 LYS A O 1
ATOM 766 N N . LEU A 1 93 ? -4.701 19.276 -1.453 1.00 85.62 93 LEU A N 1
ATOM 767 C CA . LEU A 1 93 ? -3.286 19.605 -1.271 1.00 85.62 93 LEU A CA 1
ATOM 768 C C . LEU A 1 93 ? -3.185 20.992 -0.645 1.00 85.62 93 LEU A C 1
ATOM 770 O O . LEU A 1 93 ? -3.910 21.904 -1.054 1.00 85.62 93 LEU A O 1
ATOM 774 N N . GLN A 1 94 ? -2.330 21.127 0.365 1.00 85.94 94 GLN A N 1
ATOM 775 C CA . GLN A 1 94 ? -1.888 22.443 0.811 1.00 85.94 94 GLN A CA 1
ATOM 776 C C . GLN A 1 94 ? -0.756 22.937 -0.096 1.00 85.94 94 GLN A C 1
ATOM 778 O O . GLN A 1 94 ? -0.234 22.198 -0.934 1.00 85.94 94 GLN A O 1
ATOM 783 N N . GLU A 1 95 ? -0.414 24.214 0.036 1.00 84.19 95 GLU A N 1
ATOM 784 C CA . GLU A 1 95 ? 0.673 24.824 -0.725 1.00 84.19 95 GLU A CA 1
ATOM 785 C C . GLU A 1 95 ? 1.995 24.095 -0.438 1.00 84.19 95 GLU A C 1
ATOM 787 O O . GLU A 1 95 ? 2.319 23.825 0.716 1.00 84.19 95 GLU A O 1
ATOM 792 N N . TYR A 1 96 ? 2.734 23.771 -1.505 1.00 81.12 96 TYR A N 1
ATOM 793 C CA . TYR A 1 96 ? 4.009 23.036 -1.487 1.00 81.12 96 TYR A CA 1
ATOM 794 C C . TYR A 1 96 ? 3.959 21.564 -1.043 1.00 81.12 96 TYR A C 1
ATOM 796 O O . TYR A 1 96 ? 5.016 20.967 -0.865 1.00 81.12 96 TYR A O 1
ATOM 804 N N . GLU A 1 97 ? 2.779 20.949 -0.921 1.00 85.69 97 GLU A N 1
ATOM 805 C CA . GLU A 1 97 ? 2.679 19.519 -0.599 1.00 85.69 97 GLU A CA 1
ATOM 806 C C . GLU A 1 97 ? 2.664 18.628 -1.845 1.00 85.69 97 GLU A C 1
ATOM 808 O O . GLU A 1 97 ? 1.983 18.898 -2.836 1.00 85.69 97 GLU A O 1
ATOM 813 N N . THR A 1 98 ? 3.340 17.487 -1.753 1.00 91.31 98 THR A N 1
ATOM 814 C CA . THR A 1 98 ? 3.171 16.370 -2.690 1.00 91.31 98 THR A CA 1
ATOM 815 C C . THR A 1 98 ? 1.977 15.491 -2.299 1.00 91.31 98 THR A C 1
ATOM 817 O O . THR A 1 98 ? 1.549 15.441 -1.142 1.00 91.31 98 THR A O 1
ATOM 820 N N . TRP A 1 99 ? 1.444 14.711 -3.249 1.00 92.50 99 TRP A N 1
ATOM 821 C CA . TRP A 1 99 ? 0.390 13.722 -2.962 1.00 92.50 99 TRP A CA 1
ATOM 822 C C . TRP A 1 99 ? 0.788 12.723 -1.868 1.00 92.50 99 TRP A C 1
ATOM 824 O O . TRP A 1 99 ? -0.049 12.316 -1.058 1.00 92.50 99 TRP A O 1
ATOM 834 N N . ARG A 1 100 ? 2.076 12.368 -1.822 1.00 92.06 100 ARG A N 1
ATOM 835 C CA . ARG A 1 100 ? 2.672 11.513 -0.795 1.00 92.06 100 ARG A CA 1
ATOM 836 C C . ARG A 1 100 ? 2.552 12.138 0.593 1.00 92.06 100 ARG A C 1
ATOM 838 O O . ARG A 1 100 ? 2.045 11.501 1.516 1.00 92.06 100 ARG A O 1
ATOM 845 N N . GLU A 1 101 ? 2.965 13.392 0.740 1.00 91.94 101 GLU A N 1
ATOM 846 C CA . GLU A 1 101 ? 2.898 14.124 2.011 1.00 91.94 101 GLU A CA 1
ATOM 847 C C . GLU A 1 101 ? 1.460 14.316 2.484 1.00 91.94 101 GLU A C 1
ATOM 849 O O . GLU A 1 101 ? 1.158 14.065 3.655 1.00 91.94 101 GLU A O 1
ATOM 854 N N . LEU A 1 102 ? 0.544 14.653 1.567 1.00 92.38 102 LEU A N 1
ATOM 855 C CA . LEU A 1 102 ? -0.880 14.712 1.878 1.00 92.38 102 LEU A CA 1
ATOM 856 C C . LEU A 1 102 ? -1.357 13.380 2.451 1.00 92.38 102 LEU A C 1
ATOM 858 O O . LEU A 1 102 ? -2.024 13.371 3.490 1.00 92.38 102 LEU A O 1
ATOM 862 N N . TYR A 1 103 ? -1.038 12.259 1.799 1.00 93.56 103 TYR A N 1
ATOM 863 C CA . TYR A 1 103 ? -1.478 10.948 2.262 1.00 93.56 103 TYR A CA 1
ATOM 864 C C . TYR A 1 103 ? -0.932 10.639 3.662 1.00 93.56 103 TYR A C 1
ATOM 866 O O . TYR A 1 103 ? -1.708 10.266 4.546 1.00 93.56 103 TYR A O 1
ATOM 874 N N . ILE A 1 104 ? 0.364 10.870 3.895 1.00 92.69 104 ILE A N 1
ATOM 875 C CA . ILE A 1 104 ? 1.026 10.648 5.190 1.00 92.69 104 ILE A CA 1
ATOM 876 C C . ILE A 1 104 ? 0.378 11.494 6.292 1.00 92.69 104 ILE A C 1
ATOM 878 O O . ILE A 1 104 ? -0.021 10.956 7.327 1.00 92.69 104 ILE A O 1
ATOM 882 N N . ARG A 1 105 ? 0.182 12.798 6.061 1.00 93.44 105 ARG A N 1
ATOM 883 C CA . ARG A 1 105 ? -0.498 13.695 7.010 1.00 93.44 105 ARG A CA 1
ATOM 884 C C . ARG A 1 105 ? -1.897 13.184 7.347 1.00 93.44 105 ARG A C 1
ATOM 886 O O . ARG A 1 105 ? -2.288 13.098 8.511 1.00 93.44 105 ARG A O 1
ATOM 893 N N . CYS A 1 106 ? -2.664 12.813 6.325 1.00 92.88 106 CYS A N 1
ATOM 894 C CA . CYS A 1 106 ? -4.038 12.360 6.497 1.00 92.88 106 CYS A CA 1
ATOM 895 C C . CYS A 1 106 ? -4.131 11.016 7.227 1.00 92.88 106 CYS A C 1
ATOM 897 O O . CYS A 1 106 ? -5.062 10.813 8.014 1.00 92.88 106 CYS A O 1
ATOM 899 N N . MET A 1 107 ? -3.174 10.120 6.986 1.00 94.25 107 MET A N 1
ATOM 900 C CA . MET A 1 107 ? -3.023 8.867 7.720 1.00 94.25 107 MET A CA 1
ATOM 901 C C . MET A 1 107 ? -2.694 9.117 9.188 1.00 94.25 107 MET A C 1
ATOM 903 O O . MET A 1 107 ? -3.387 8.574 10.048 1.00 94.25 107 MET A O 1
ATOM 907 N N . ALA A 1 108 ? -1.730 9.990 9.483 1.00 93.75 108 ALA A N 1
ATOM 908 C CA . ALA A 1 108 ? -1.351 10.333 10.851 1.00 93.75 108 ALA A CA 1
ATOM 909 C C . ALA A 1 108 ? -2.526 10.936 11.644 1.00 93.75 108 ALA A C 1
ATOM 911 O O . ALA A 1 108 ? -2.781 10.552 12.786 1.00 93.75 108 ALA A O 1
ATOM 912 N N . GLU A 1 109 ? -3.318 11.821 11.030 1.00 94.06 109 GLU A N 1
ATOM 913 C CA . GLU A 1 109 ? -4.545 12.348 11.643 1.00 94.06 109 GLU A CA 1
ATOM 914 C C . GLU A 1 109 ? -5.580 11.254 11.936 1.00 94.06 109 GLU A C 1
ATOM 916 O O . GLU A 1 109 ? -6.220 11.261 12.994 1.00 94.06 109 GLU A O 1
ATOM 921 N N . ARG A 1 110 ? -5.784 10.325 10.991 1.00 94.56 110 ARG A N 1
ATOM 922 C CA . ARG A 1 110 ? -6.707 9.194 11.160 1.00 94.56 110 ARG A CA 1
ATOM 923 C C . ARG A 1 110 ? -6.244 8.299 12.309 1.00 94.56 110 ARG A C 1
ATOM 925 O O . ARG A 1 110 ? -7.066 7.913 13.140 1.00 94.56 110 ARG A O 1
ATOM 932 N N . GLU A 1 111 ? -4.952 7.990 12.371 1.00 95.00 111 GLU A N 1
ATOM 933 C CA . GLU A 1 111 ? -4.367 7.168 13.427 1.00 95.00 111 GLU A CA 1
ATOM 934 C C . GLU A 1 111 ? -4.474 7.851 14.795 1.00 95.00 111 GLU A C 1
ATOM 936 O O . GLU A 1 111 ? -4.900 7.219 15.763 1.00 95.00 111 GLU A O 1
ATOM 941 N N . LYS A 1 112 ? -4.189 9.157 14.870 1.00 96.19 112 LYS A N 1
ATOM 942 C CA . LYS A 1 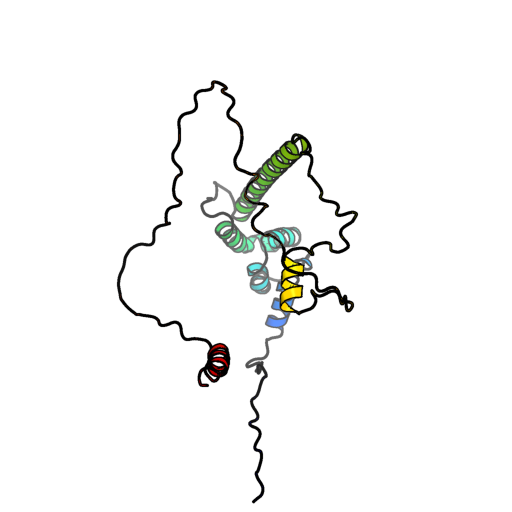112 ? -4.336 9.953 16.094 1.00 96.19 112 LYS A CA 1
ATOM 943 C C . LYS A 1 112 ? -5.765 9.886 16.636 1.00 96.19 112 LYS A C 1
ATOM 945 O O . LYS A 1 112 ? -5.959 9.503 17.789 1.00 96.19 112 LYS A O 1
ATOM 950 N N . LYS A 1 113 ? -6.767 10.147 15.790 1.00 95.88 113 LYS A N 1
ATOM 951 C CA . LYS A 1 113 ? -8.191 10.041 16.164 1.00 95.88 113 LYS A CA 1
ATOM 952 C C . LYS A 1 113 ? -8.551 8.634 16.638 1.00 95.88 113 LYS A C 1
ATOM 954 O O . LYS A 1 113 ? -9.237 8.466 17.643 1.00 95.88 113 LYS A O 1
ATOM 959 N N . LEU A 1 114 ? -8.073 7.603 15.938 1.00 96.12 114 LEU A N 1
ATOM 960 C CA . LEU A 1 114 ? -8.318 6.214 16.327 1.00 96.12 114 LEU A CA 1
ATOM 961 C C . LEU A 1 114 ? -7.694 5.890 17.693 1.00 96.12 114 LEU A C 1
ATOM 963 O O . LEU A 1 114 ? -8.305 5.185 18.497 1.00 96.12 114 LEU A O 1
ATOM 967 N N . LYS A 1 115 ? -6.497 6.411 17.971 1.00 96.94 115 LYS A N 1
ATOM 968 C CA . LYS A 1 115 ? -5.793 6.240 19.245 1.00 96.94 115 LYS A CA 1
ATOM 969 C C . LYS A 1 115 ? -6.537 6.923 20.391 1.00 96.94 115 LYS A C 1
ATOM 971 O O . LYS A 1 115 ? -6.743 6.285 21.420 1.00 96.94 115 LYS A O 1
ATOM 976 N N . GLU A 1 116 ? -7.011 8.148 20.188 1.00 97.19 116 GLU A N 1
ATOM 977 C CA . GLU A 1 116 ? -7.837 8.885 21.155 1.00 97.19 116 GLU A CA 1
ATOM 978 C C . GLU A 1 116 ? -9.139 8.131 21.476 1.00 97.19 116 GLU A C 1
ATOM 980 O O . GLU A 1 116 ? -9.454 7.894 22.643 1.00 97.19 116 GLU A O 1
ATOM 985 N N . VAL A 1 117 ? -9.859 7.642 20.457 1.00 97.31 117 VAL A N 1
ATOM 986 C CA . VAL A 1 117 ? -11.082 6.842 20.658 1.00 97.31 117 VAL A CA 1
ATOM 987 C C . VAL A 1 117 ? -10.784 5.540 21.408 1.00 97.31 117 VAL A C 1
ATOM 989 O O . VAL A 1 117 ? -11.506 5.181 22.340 1.00 97.31 117 VAL A O 1
ATOM 992 N N . ARG A 1 118 ? -9.707 4.829 21.050 1.00 96.44 118 ARG A N 1
ATOM 993 C CA . ARG A 1 118 ? -9.278 3.611 21.763 1.00 96.44 118 ARG A CA 1
ATOM 994 C C . ARG A 1 118 ? -8.970 3.902 23.231 1.00 96.44 118 ARG A C 1
ATOM 996 O O . ARG A 1 118 ? -9.361 3.119 24.096 1.00 96.44 118 ARG A O 1
ATOM 1003 N N . GLN A 1 119 ? -8.298 5.015 23.520 1.00 96.56 119 GLN A N 1
ATOM 1004 C CA . GLN A 1 119 ? -8.009 5.446 24.886 1.00 96.56 119 GLN A CA 1
ATOM 1005 C C . GLN A 1 119 ? -9.296 5.744 25.657 1.00 96.56 119 GLN A C 1
ATOM 1007 O O . GLN A 1 119 ? -9.466 5.206 26.748 1.00 96.56 119 GLN A O 1
ATOM 1012 N N . LEU A 1 120 ? -10.236 6.493 25.074 1.00 96.44 120 LEU A N 1
ATOM 1013 C CA . LEU A 1 120 ? -11.525 6.793 25.699 1.00 96.44 120 LEU A CA 1
ATOM 1014 C C . LEU A 1 120 ? -12.328 5.520 26.014 1.00 96.44 120 LEU A C 1
ATOM 1016 O O . LEU A 1 120 ? -12.836 5.367 27.123 1.00 96.44 120 LEU A O 1
ATOM 1020 N N . VAL A 1 121 ? -12.392 4.568 25.077 1.00 95.62 121 VAL A N 1
ATOM 1021 C CA . VAL A 1 121 ? -13.054 3.268 25.292 1.00 95.62 121 VAL A CA 1
ATOM 1022 C C . VAL A 1 121 ? -12.375 2.483 26.413 1.00 95.62 121 VAL A C 1
ATOM 1024 O O . VAL A 1 121 ? -13.054 1.895 27.253 1.00 95.62 121 VAL A O 1
ATOM 1027 N N . ASN A 1 122 ? -11.043 2.467 26.452 1.00 95.44 122 ASN A N 1
ATOM 1028 C CA . ASN A 1 122 ? -10.299 1.782 27.505 1.00 95.44 122 ASN A CA 1
ATOM 1029 C C . ASN A 1 122 ? -10.501 2.441 28.875 1.00 95.44 122 ASN A C 1
ATOM 1031 O O . ASN A 1 122 ? -10.643 1.727 29.864 1.00 95.44 122 ASN A O 1
ATOM 1035 N N . LEU A 1 123 ? -10.552 3.773 28.945 1.00 94.50 123 LEU A N 1
ATOM 1036 C CA . LEU A 1 123 ? -10.868 4.509 30.171 1.00 94.50 123 LEU A CA 1
ATOM 1037 C C . LEU A 1 123 ? -12.293 4.208 30.643 1.00 94.50 123 LEU A C 1
ATOM 1039 O O . LEU A 1 123 ? -12.480 3.845 31.799 1.00 94.50 123 LEU A O 1
ATOM 1043 N N . SER A 1 124 ? -13.274 4.246 29.738 1.00 91.62 124 SER A N 1
ATOM 1044 C CA . SER A 1 124 ? -14.665 3.897 30.044 1.00 91.62 124 SER A CA 1
ATOM 1045 C C . SER A 1 124 ? -14.799 2.459 30.559 1.00 91.62 124 SER A C 1
ATOM 1047 O O . SER A 1 124 ? -15.455 2.236 31.572 1.00 91.62 124 SER A O 1
ATOM 1049 N N . LYS A 1 125 ? -14.110 1.487 29.942 1.00 90.62 125 LYS A N 1
ATOM 1050 C CA . LYS A 1 125 ? -14.066 0.092 30.420 1.00 90.62 125 LYS A CA 1
ATOM 1051 C C . LYS A 1 125 ? -13.403 -0.058 31.791 1.00 90.62 125 LYS A C 1
ATOM 1053 O O . LYS A 1 125 ? -13.806 -0.919 32.563 1.00 90.62 125 LYS A O 1
ATOM 1058 N N . LYS A 1 126 ? -12.373 0.740 32.089 1.00 90.12 126 LYS A N 1
ATOM 1059 C CA . LYS A 1 126 ? -11.717 0.746 33.408 1.00 90.12 126 LYS A CA 1
ATOM 1060 C C . LYS A 1 126 ? -12.601 1.382 34.482 1.00 90.12 126 LYS A C 1
ATOM 1062 O O . LYS A 1 126 ? -12.602 0.912 35.611 1.00 90.12 126 LYS A O 1
ATOM 1067 N N . GLN A 1 127 ? -13.335 2.438 34.131 1.00 87.94 127 GLN A N 1
ATOM 1068 C CA . GLN A 1 127 ? -14.240 3.145 35.038 1.00 87.94 127 GLN A CA 1
ATOM 1069 C C . GLN A 1 127 ? -15.569 2.403 35.237 1.00 87.94 127 GLN A C 1
ATOM 1071 O O . GLN A 1 127 ? -16.214 2.569 36.271 1.00 87.94 127 GLN A O 1
ATOM 1076 N N . SER A 1 128 ? -15.998 1.584 34.270 1.00 83.38 128 SER A N 1
ATOM 1077 C CA . SER A 1 128 ? -17.217 0.794 34.413 1.00 83.38 128 SER A CA 1
ATOM 1078 C C . SER A 1 128 ? -17.054 -0.208 35.551 1.00 83.38 128 SER A C 1
ATOM 1080 O O . SER A 1 128 ? -16.224 -1.115 35.479 1.00 83.38 128 SER A O 1
ATOM 1082 N N . VAL A 1 129 ? -17.870 -0.051 36.594 1.00 78.69 129 VAL A N 1
ATOM 1083 C CA . VAL A 1 129 ? -17.974 -1.022 37.685 1.00 78.69 129 VAL A CA 1
ATOM 1084 C C . VAL A 1 129 ? -18.352 -2.374 37.073 1.00 78.69 129 VAL A C 1
ATOM 1086 O O . VAL A 1 129 ? -19.262 -2.409 36.236 1.00 78.69 129 VAL A O 1
ATOM 1089 N N . PRO A 1 130 ? -17.688 -3.484 37.446 1.00 74.56 130 PRO A N 1
ATOM 1090 C CA . PRO A 1 130 ? -18.045 -4.800 36.943 1.00 74.56 130 PRO A CA 1
ATOM 1091 C C . PRO A 1 130 ? -19.484 -5.105 37.355 1.00 74.56 130 PRO A C 1
ATOM 1093 O O . PRO A 1 130 ? -19.764 -5.478 38.494 1.00 74.56 130 PRO A O 1
ATOM 1096 N N . LEU A 1 131 ? -20.418 -4.926 36.419 1.00 72.56 131 LEU A N 1
ATOM 1097 C CA . LEU A 1 131 ? -21.787 -5.364 36.614 1.00 72.56 131 LEU A CA 1
ATOM 1098 C C . LEU A 1 131 ? -21.740 -6.870 36.835 1.00 72.56 131 LEU A C 1
ATOM 1100 O O . LEU A 1 131 ? -21.112 -7.609 36.071 1.00 72.56 131 LEU A O 1
ATOM 1104 N N . ARG A 1 132 ? -22.380 -7.311 37.917 1.00 69.62 132 ARG A N 1
ATOM 1105 C CA . ARG A 1 132 ? -22.491 -8.717 38.290 1.00 69.62 132 ARG A CA 1
ATOM 1106 C C . ARG A 1 132 ? -23.166 -9.450 37.129 1.00 69.62 132 ARG A C 1
ATOM 1108 O O . ARG A 1 132 ? -24.379 -9.399 36.961 1.00 69.62 132 ARG A O 1
ATOM 1115 N N . THR A 1 133 ? -22.371 -10.079 36.271 1.00 69.00 133 THR A N 1
ATOM 1116 C CA . THR A 1 133 ? -22.911 -10.901 35.192 1.00 69.00 133 THR A CA 1
ATOM 1117 C C . THR A 1 133 ? -23.393 -12.196 35.830 1.00 69.00 133 THR A C 1
ATOM 1119 O O . THR A 1 133 ? -22.594 -12.958 36.374 1.00 69.00 133 THR A O 1
ATOM 1122 N N . THR A 1 134 ? -24.706 -12.440 35.817 1.00 71.56 134 THR A N 1
ATOM 1123 C CA . THR A 1 134 ? -25.273 -13.731 36.224 1.00 71.56 134 THR A CA 1
ATOM 1124 C C . THR A 1 134 ? -24.838 -14.774 35.203 1.00 71.56 134 THR A C 1
ATOM 1126 O O . THR A 1 134 ? -25.496 -15.007 34.190 1.00 71.56 134 THR A O 1
ATOM 1129 N N . LYS A 1 135 ? -23.673 -15.375 35.435 1.00 68.56 135 LYS A N 1
ATOM 1130 C CA . LYS A 1 135 ? -23.228 -16.551 34.700 1.00 68.56 135 LYS A CA 1
ATOM 1131 C C . LYS A 1 135 ? -24.065 -17.717 35.213 1.00 68.56 135 LYS A C 1
ATOM 1133 O O . LYS A 1 135 ? -23.827 -18.210 36.310 1.00 68.56 135 LYS A O 1
ATOM 1138 N N . LEU A 1 136 ? -25.079 -18.109 34.443 1.00 69.88 136 LEU A N 1
ATOM 1139 C CA . LEU A 1 136 ? -25.832 -19.336 34.690 1.00 69.88 136 LEU A CA 1
ATOM 1140 C C . LEU A 1 136 ? -24.884 -20.524 34.482 1.00 69.88 136 LEU A C 1
ATOM 1142 O O . LEU A 1 136 ? -24.724 -21.016 33.366 1.00 69.88 136 LEU A O 1
ATOM 1146 N N . ALA A 1 137 ? -24.212 -20.942 35.551 1.00 63.91 137 ALA A N 1
ATOM 1147 C CA . ALA A 1 137 ? -23.569 -22.240 35.615 1.00 63.91 137 ALA A CA 1
ATOM 1148 C C . ALA A 1 137 ? -24.6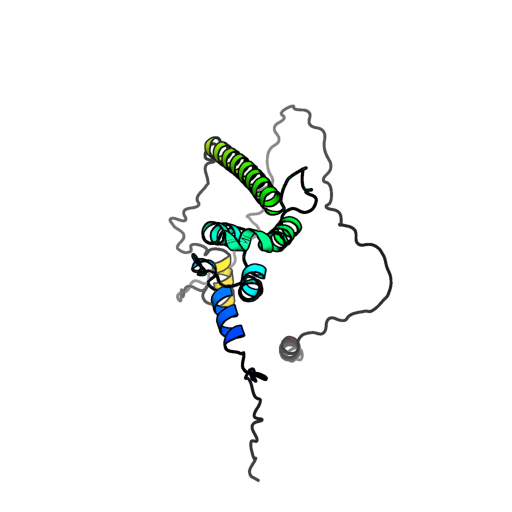76 -23.260 35.880 1.00 63.91 137 ALA A C 1
ATOM 1150 O O . ALA A 1 137 ? -25.251 -23.299 36.966 1.00 63.91 137 ALA A O 1
ATOM 1151 N N . TYR A 1 138 ? -25.028 -24.044 34.868 1.00 64.56 138 TYR A N 1
ATOM 1152 C CA . TYR A 1 138 ? -25.924 -25.170 35.070 1.00 64.56 138 TYR A CA 1
ATOM 1153 C C . TYR A 1 138 ? -25.129 -26.302 35.724 1.00 64.56 138 TYR A C 1
ATOM 1155 O O . TYR A 1 138 ? -24.546 -27.124 35.027 1.00 64.56 138 TYR A O 1
ATOM 1163 N N . VAL A 1 139 ? -25.054 -26.299 37.054 1.00 60.66 139 VAL A N 1
ATOM 1164 C CA . VAL A 1 139 ? -24.306 -27.319 37.807 1.00 60.66 139 VAL A CA 1
ATOM 1165 C C . VAL A 1 139 ? -25.036 -28.672 37.782 1.00 60.66 139 VAL A C 1
ATOM 1167 O O . VAL A 1 139 ? -24.371 -29.694 37.688 1.00 60.66 139 VAL A O 1
ATOM 1170 N N . ASP A 1 140 ? -26.374 -28.675 37.686 1.00 59.16 140 ASP A N 1
ATOM 1171 C CA . ASP A 1 140 ? -27.188 -29.908 37.641 1.00 59.16 140 ASP A CA 1
ATOM 1172 C C . ASP A 1 140 ? -27.962 -30.127 36.328 1.00 59.16 140 ASP A C 1
ATOM 1174 O O . ASP A 1 140 ? -28.790 -31.034 36.228 1.00 59.16 140 ASP A O 1
ATOM 1178 N N . SER A 1 141 ? -27.715 -29.338 35.271 1.00 55.97 141 SER A N 1
ATOM 1179 C CA . SER A 1 141 ? -28.311 -29.657 33.967 1.00 55.97 141 SER A CA 1
ATOM 1180 C C . SER A 1 141 ? -27.377 -30.572 33.184 1.00 55.97 141 SER A C 1
ATOM 1182 O O . SER A 1 141 ? -26.464 -30.110 32.500 1.00 55.97 141 SER A O 1
ATOM 1184 N N . SER A 1 142 ? -27.687 -31.865 33.177 1.00 58.50 142 SER A N 1
ATOM 1185 C CA . SER A 1 142 ? -27.155 -32.848 32.218 1.00 58.50 142 SER A CA 1
ATOM 1186 C C . SER A 1 142 ? -27.344 -32.440 30.737 1.00 58.50 142 SER A C 1
ATOM 1188 O O . SER A 1 142 ? -26.881 -33.143 29.843 1.00 58.50 142 SER A O 1
ATOM 1190 N N . PHE A 1 143 ? -28.009 -31.314 30.449 1.00 59.56 143 PHE A N 1
ATOM 1191 C CA . PHE A 1 143 ? -28.210 -30.760 29.114 1.00 59.56 143 PHE A CA 1
ATOM 1192 C C . PHE A 1 143 ? -27.822 -29.277 29.067 1.00 59.56 143 PHE A C 1
ATOM 1194 O O . PHE A 1 143 ? -28.667 -28.381 29.128 1.00 59.56 143 PHE A O 1
ATOM 1201 N N . VAL A 1 144 ? -26.524 -29.010 28.905 1.00 63.62 144 VAL A N 1
ATOM 1202 C CA . VAL A 1 144 ? -26.032 -27.675 28.541 1.00 63.62 144 VAL A CA 1
ATOM 1203 C C . VAL A 1 144 ? -26.528 -27.353 27.133 1.00 63.62 144 VAL A C 1
ATOM 1205 O O . VAL A 1 144 ? -26.174 -28.027 26.166 1.00 63.62 144 VAL A O 1
ATOM 1208 N N . LYS A 1 145 ? -27.362 -26.317 26.998 1.00 70.88 145 LYS A N 1
ATOM 1209 C CA . LYS A 1 145 ? -27.849 -25.874 25.685 1.00 70.88 145 LYS A CA 1
ATOM 1210 C C . LYS A 1 145 ? -26.657 -25.408 24.840 1.00 70.88 145 LYS A C 1
ATOM 1212 O O . LYS A 1 145 ? -25.974 -24.463 25.244 1.00 70.88 145 LYS A O 1
ATOM 1217 N N . PRO A 1 146 ? -26.407 -26.021 23.671 1.00 74.44 146 PRO A N 1
ATOM 1218 C CA . PRO A 1 146 ? -25.285 -25.634 22.838 1.00 74.44 146 PRO A CA 1
ATOM 1219 C C . PRO A 1 146 ? -25.479 -24.205 22.309 1.00 74.44 146 PRO A C 1
ATOM 1221 O O . PRO A 1 146 ? -26.619 -23.771 22.093 1.00 74.44 146 PRO A O 1
ATOM 1224 N N . PRO A 1 147 ? -24.384 -23.460 22.069 1.00 82.94 147 PRO A N 1
ATOM 1225 C CA . PRO A 1 147 ? -24.443 -22.124 21.489 1.00 82.94 147 PRO A CA 1
ATOM 1226 C C . PRO A 1 147 ? -25.334 -22.088 20.245 1.00 82.94 147 PRO A C 1
ATOM 1228 O O . PRO A 1 147 ? -25.349 -23.025 19.451 1.00 82.94 147 PRO A O 1
ATOM 1231 N N . ARG A 1 148 ? -26.071 -20.992 20.036 1.00 79.81 148 ARG A N 1
ATOM 1232 C CA . ARG A 1 148 ? -27.142 -20.899 19.022 1.00 79.81 148 ARG A CA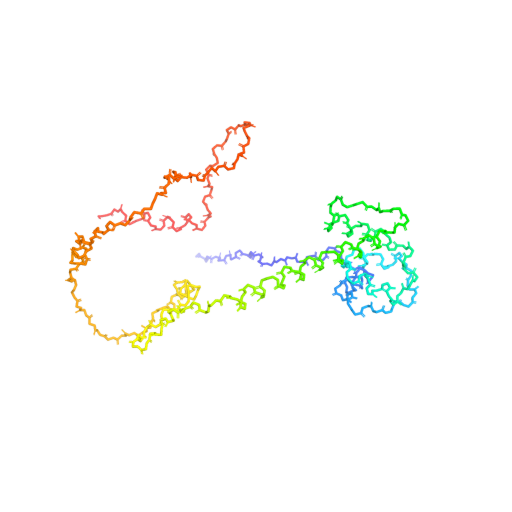 1
ATOM 1233 C C . ARG A 1 148 ? -26.713 -21.322 17.611 1.00 79.81 148 ARG A C 1
ATOM 1235 O O . ARG A 1 148 ? -27.515 -21.889 16.873 1.00 79.81 148 ARG A O 1
ATOM 1242 N N . GLN A 1 149 ? -25.463 -21.054 17.232 1.00 83.38 149 GLN A N 1
ATOM 1243 C CA . GLN A 1 149 ? -24.907 -21.494 15.949 1.00 83.38 149 GLN A CA 1
ATOM 1244 C C . GLN A 1 149 ? -24.720 -23.016 15.889 1.00 83.38 149 GLN A C 1
ATOM 1246 O O . GLN A 1 149 ? -25.096 -23.632 14.894 1.00 83.38 149 GLN A O 1
ATOM 1251 N N . VAL A 1 150 ? -24.225 -23.617 16.972 1.00 81.94 150 VAL A N 1
ATOM 1252 C CA . VAL A 1 150 ? -24.044 -25.066 17.130 1.00 81.94 150 VAL A CA 1
ATOM 1253 C C . VAL A 1 150 ? -25.397 -25.770 17.170 1.00 81.94 150 VAL A C 1
ATOM 1255 O O . VAL A 1 150 ? -25.601 -26.707 16.412 1.00 81.94 150 VAL A O 1
ATOM 1258 N N . ALA A 1 151 ? -26.369 -25.262 17.933 1.00 83.31 151 ALA A N 1
ATOM 1259 C CA . ALA A 1 151 ? -27.734 -25.797 17.945 1.00 83.31 151 ALA A CA 1
ATOM 1260 C C . ALA A 1 151 ? -28.378 -25.766 16.544 1.00 83.31 151 ALA A C 1
ATOM 1262 O O . ALA A 1 151 ? -29.025 -26.719 16.112 1.00 83.31 151 ALA A O 1
ATOM 1263 N N . ARG A 1 152 ? -28.161 -24.679 15.789 1.00 84.00 152 ARG A N 1
ATOM 1264 C CA . ARG A 1 152 ? -28.658 -24.545 14.413 1.00 84.00 152 ARG A CA 1
ATOM 1265 C C . ARG A 1 152 ? -27.971 -25.522 13.460 1.00 84.00 152 ARG A C 1
ATOM 1267 O O . ARG A 1 152 ? -28.625 -26.036 12.559 1.00 84.00 152 ARG A O 1
ATOM 1274 N N . GLN A 1 153 ? -26.678 -25.777 13.640 1.00 85.31 153 GLN A N 1
ATOM 1275 C CA . GLN A 1 153 ? -25.958 -26.790 12.870 1.00 85.31 153 GLN A CA 1
ATOM 1276 C C . GLN A 1 153 ? -26.417 -28.201 13.243 1.00 85.31 153 GLN A C 1
ATOM 1278 O O . GLN A 1 153 ? -26.740 -28.973 12.352 1.00 85.31 153 GLN A O 1
ATOM 1283 N N . GLN A 1 154 ? -26.559 -28.517 14.527 1.00 85.94 154 GLN A N 1
ATOM 1284 C CA . GLN A 1 154 ? -27.058 -29.810 14.993 1.00 85.94 154 GLN A CA 1
ATOM 1285 C C . GLN A 1 154 ? -28.474 -30.105 14.489 1.00 85.94 154 GLN A C 1
ATOM 1287 O O . GLN A 1 154 ? -28.741 -31.220 14.061 1.00 85.94 154 GLN A O 1
ATOM 1292 N N . ALA A 1 155 ? -29.364 -29.108 14.443 1.00 81.12 155 ALA A N 1
ATOM 1293 C CA . ALA A 1 155 ? -30.688 -29.258 13.835 1.00 81.12 155 ALA A CA 1
ATOM 1294 C C . ALA A 1 155 ? -30.622 -29.464 12.310 1.00 81.12 155 ALA A C 1
ATOM 1296 O O . ALA A 1 155 ? -31.424 -30.204 11.749 1.00 81.12 155 ALA A O 1
ATOM 1297 N N . ARG A 1 156 ? -29.660 -28.827 11.627 1.00 84.06 156 ARG A N 1
ATOM 1298 C CA . ARG A 1 156 ? -29.433 -29.026 10.183 1.00 84.06 156 ARG A CA 1
ATOM 1299 C C . ARG A 1 156 ? -28.814 -30.384 9.861 1.00 84.06 156 ARG A C 1
ATOM 1301 O O . ARG A 1 156 ? -29.090 -30.917 8.794 1.00 84.06 156 ARG A O 1
ATOM 1308 N N . HIS A 1 157 ? -27.976 -30.906 10.751 1.00 82.69 157 HIS A N 1
ATOM 1309 C CA . HIS A 1 157 ? -27.209 -32.137 10.558 1.00 82.69 157 HIS A CA 1
ATOM 1310 C C . HIS A 1 157 ? -27.778 -33.336 11.333 1.00 82.69 157 HIS A C 1
ATOM 1312 O O . HIS A 1 157 ? -27.220 -34.422 11.256 1.00 82.69 157 HIS A O 1
ATOM 1318 N N . GLY A 1 158 ? -28.882 -33.163 12.066 1.00 79.62 158 GLY A N 1
ATOM 1319 C CA . GLY A 1 158 ? -29.531 -34.226 12.840 1.00 79.62 158 GLY A CA 1
ATOM 1320 C C . GLY A 1 158 ? -28.743 -34.719 14.061 1.00 79.62 158 GLY A C 1
ATOM 1321 O O . GLY A 1 158 ? -29.116 -35.723 14.652 1.00 79.62 158 GLY A O 1
ATOM 1322 N N . THR A 1 159 ? -27.676 -34.030 14.472 1.00 78.12 159 THR A N 1
ATOM 1323 C CA . THR A 1 159 ? -26.742 -34.481 15.524 1.00 78.12 159 THR A CA 1
ATOM 1324 C C . THR A 1 159 ? -27.098 -33.995 16.936 1.00 78.12 159 THR A C 1
ATOM 1326 O O . THR A 1 159 ? -26.307 -34.144 17.861 1.00 78.12 159 THR A O 1
ATOM 1329 N N . GLY A 1 160 ? -28.273 -33.383 17.117 1.00 66.00 160 GLY A N 1
ATOM 1330 C CA . GLY A 1 160 ? -28.710 -32.775 18.384 1.00 66.00 160 GLY A CA 1
ATOM 1331 C C . GLY A 1 160 ? -29.447 -33.702 19.356 1.00 66.00 160 GLY A C 1
ATOM 1332 O O . GLY A 1 160 ? -29.842 -33.246 20.424 1.00 66.00 160 GLY A O 1
ATOM 1333 N N . SER A 1 161 ? -29.665 -34.971 19.004 1.00 60.97 161 SER A N 1
ATOM 1334 C CA . SER A 1 161 ? -30.284 -35.950 19.900 1.00 60.97 161 SER A CA 1
ATOM 1335 C C . SER A 1 161 ? -29.186 -36.741 20.596 1.00 60.97 161 SER A C 1
ATOM 1337 O O . SER A 1 161 ? -28.583 -37.621 19.987 1.00 60.97 161 SER A O 1
ATOM 1339 N N . GLY A 1 162 ? -28.929 -36.451 21.871 1.00 56.97 162 GLY A N 1
ATOM 1340 C CA . GLY A 1 162 ? -28.256 -37.423 22.726 1.00 56.97 162 GLY A CA 1
ATOM 1341 C C . GLY A 1 162 ? -29.108 -38.690 22.757 1.00 56.97 162 GLY A C 1
ATOM 1342 O O . GLY A 1 162 ? -30.294 -38.625 23.077 1.00 56.97 162 GLY A O 1
ATOM 1343 N N . SER A 1 163 ? -28.539 -39.819 22.345 1.00 46.72 163 SER A N 1
ATOM 1344 C CA . SER A 1 163 ? -29.167 -41.132 22.458 1.00 46.72 163 SER A CA 1
ATOM 1345 C C . SER A 1 163 ? -29.428 -41.454 23.928 1.00 46.72 163 SER A C 1
ATOM 1347 O O . SER A 1 163 ? -28.586 -42.024 24.611 1.00 46.72 163 SER A O 1
ATOM 1349 N N . SER A 1 164 ? -30.611 -41.097 24.412 1.00 39.41 164 SER A N 1
ATOM 1350 C CA . SER A 1 164 ? -31.207 -41.664 25.617 1.00 39.41 164 SER A CA 1
ATOM 1351 C C . SER A 1 164 ? -32.338 -42.580 25.171 1.00 39.41 164 SER A C 1
ATOM 1353 O O . SER A 1 164 ? -33.518 -42.252 25.253 1.00 39.41 164 SER A O 1
ATOM 1355 N N . SER A 1 165 ? -31.966 -43.741 24.637 1.00 43.00 165 SER A N 1
ATOM 1356 C CA . SER A 1 165 ? -32.858 -44.891 24.588 1.00 43.00 165 SER A CA 1
ATOM 1357 C C . SER A 1 165 ? -32.977 -45.446 26.004 1.00 43.00 165 SER A C 1
ATOM 1359 O O . SER A 1 165 ? -32.125 -46.223 26.424 1.00 43.00 165 SER A O 1
ATOM 1361 N N . SER A 1 166 ? -33.981 -44.999 26.754 1.00 38.00 166 SER A N 1
ATOM 1362 C CA . SER A 1 166 ? -34.722 -45.775 27.762 1.00 38.00 166 SER A CA 1
ATOM 1363 C C . SER A 1 166 ? -35.801 -44.883 28.367 1.00 38.00 166 SER A C 1
ATOM 1365 O O . SER A 1 166 ? -35.592 -43.693 28.584 1.00 38.00 166 SER A O 1
ATOM 1367 N N . GLY A 1 167 ? -36.988 -45.460 28.511 1.00 41.09 167 GLY A N 1
ATOM 1368 C CA . GLY A 1 167 ? -38.258 -44.755 28.572 1.00 41.09 167 GLY A CA 1
ATOM 1369 C C . GLY A 1 167 ? -38.455 -43.832 29.769 1.00 41.09 167 GLY A C 1
ATOM 1370 O O . GLY A 1 167 ? -37.958 -44.069 30.861 1.00 41.09 167 GLY A O 1
ATOM 1371 N N . ASN A 1 168 ? -39.284 -42.815 29.552 1.00 33.00 168 ASN A N 1
ATOM 1372 C CA . ASN A 1 168 ? -40.489 -42.658 30.354 1.00 33.00 168 ASN A CA 1
ATOM 1373 C C . ASN A 1 168 ? -41.479 -41.747 29.626 1.00 33.00 168 ASN A C 1
ATOM 1375 O O . ASN A 1 168 ? -41.271 -40.549 29.447 1.00 33.00 168 ASN A O 1
ATOM 1379 N N . ILE A 1 169 ? -42.566 -42.372 29.183 1.00 47.31 169 ILE A N 1
ATOM 1380 C CA . ILE A 1 169 ? -43.811 -41.717 28.806 1.00 47.31 169 ILE A CA 1
ATOM 1381 C C . ILE A 1 169 ? -44.465 -41.303 30.122 1.00 47.31 169 ILE A C 1
ATOM 1383 O O . ILE A 1 169 ? -44.931 -42.170 30.852 1.00 47.31 169 ILE A O 1
ATOM 1387 N N . VAL A 1 170 ? -44.518 -40.006 30.432 1.00 36.81 170 VAL A N 1
ATOM 1388 C CA . VAL A 1 170 ? -45.437 -39.495 31.460 1.00 36.81 170 VAL A CA 1
ATOM 1389 C C . VAL A 1 170 ? -46.108 -38.221 30.950 1.00 36.81 170 VAL A C 1
ATOM 1391 O O . VAL A 1 170 ? -45.524 -37.145 30.872 1.00 36.81 170 VAL A O 1
ATOM 1394 N N . SER A 1 171 ? -47.339 -38.449 30.498 1.00 38.81 171 SER A N 1
ATOM 1395 C CA . SER A 1 171 ? -48.529 -37.595 30.529 1.00 38.81 171 SER A CA 1
ATOM 1396 C C . SER A 1 171 ? -48.373 -36.085 30.764 1.00 38.81 171 SER A C 1
ATOM 1398 O O . SER A 1 171 ? -48.057 -35.618 31.854 1.00 38.81 171 SER A O 1
ATOM 1400 N N . SER A 1 172 ? -48.802 -35.347 29.736 1.00 48.81 172 SER A N 1
ATOM 1401 C CA . SER A 1 172 ? -49.664 -34.158 29.798 1.00 48.81 172 SER A CA 1
ATOM 1402 C C . SER A 1 172 ? -50.272 -33.855 31.174 1.00 48.81 172 SER A C 1
ATOM 1404 O O . SER A 1 172 ? -51.293 -34.445 31.519 1.00 48.81 172 SER A O 1
ATOM 1406 N N . VAL A 1 173 ? -49.733 -32.860 31.886 1.00 40.53 173 VAL A N 1
ATOM 1407 C CA . VAL A 1 173 ? -50.447 -32.148 32.957 1.00 40.53 173 VAL A CA 1
ATOM 1408 C C . VAL A 1 173 ? -50.054 -30.656 32.946 1.00 40.53 173 VAL A C 1
ATOM 1410 O O . VAL A 1 173 ? -48.898 -30.288 33.120 1.00 40.53 173 VAL A O 1
ATOM 1413 N N . ASN A 1 174 ? -51.067 -29.818 32.704 1.00 45.66 174 ASN A N 1
ATOM 1414 C CA . ASN A 1 174 ? -51.264 -28.427 33.144 1.00 45.66 174 ASN A CA 1
ATOM 1415 C C . ASN A 1 174 ? -50.314 -27.313 32.665 1.00 45.66 174 ASN A C 1
ATOM 1417 O O . ASN A 1 174 ? -49.549 -26.720 33.420 1.00 45.66 174 ASN A O 1
ATOM 1421 N N . LYS A 1 175 ? -50.532 -26.866 31.421 1.00 44.47 175 LYS A N 1
ATOM 1422 C CA . LYS A 1 175 ? -50.041 -25.571 30.900 1.00 44.47 175 LYS A CA 1
ATOM 1423 C C . LYS A 1 175 ? -50.866 -24.352 31.380 1.00 44.47 175 LYS A C 1
ATOM 1425 O O . LYS A 1 175 ? -50.546 -23.225 31.017 1.00 44.47 175 LYS A O 1
ATOM 1430 N N . ALA A 1 176 ? -51.920 -24.563 32.173 1.00 43.62 176 ALA A N 1
ATOM 1431 C CA . ALA A 1 176 ? -52.865 -23.518 32.587 1.00 43.62 176 ALA A CA 1
ATOM 1432 C C . ALA A 1 176 ? -52.549 -22.870 33.952 1.00 43.62 176 ALA A C 1
ATOM 1434 O O . ALA A 1 176 ? -53.042 -21.784 34.235 1.00 43.62 176 ALA A O 1
ATOM 1435 N N . GLU A 1 177 ? -51.696 -23.475 34.781 1.00 40.09 177 GLU A N 1
ATOM 1436 C CA . GLU A 1 177 ? -51.489 -23.012 36.165 1.00 40.09 177 GLU A CA 1
ATOM 1437 C C . GLU A 1 177 ? -50.375 -21.954 36.303 1.00 40.09 177 GLU A C 1
ATOM 1439 O O . GLU A 1 177 ? -50.350 -21.170 37.248 1.00 40.09 177 GLU A O 1
ATOM 1444 N N . VAL A 1 178 ? -49.482 -21.854 35.312 1.00 46.91 178 VAL A N 1
ATOM 1445 C CA . VAL A 1 178 ? -48.333 -20.925 35.345 1.00 46.91 178 VAL A CA 1
ATOM 1446 C C . VAL A 1 178 ? -48.731 -19.478 34.997 1.00 46.91 178 VAL A C 1
ATOM 1448 O O . VAL A 1 178 ? -47.979 -18.548 35.269 1.00 46.91 178 VAL A O 1
ATOM 1451 N N . ILE A 1 179 ? -49.929 -19.253 34.446 1.00 49.12 179 ILE A N 1
ATOM 1452 C CA . ILE A 1 179 ? -50.383 -17.919 34.004 1.00 49.12 179 ILE A CA 1
ATOM 1453 C C . ILE A 1 179 ? -51.119 -17.155 35.127 1.00 49.12 179 ILE A C 1
ATOM 1455 O O . ILE A 1 179 ? -51.111 -15.927 35.139 1.00 49.12 179 ILE A O 1
ATOM 1459 N N . ALA A 1 180 ? -51.678 -17.845 36.128 1.00 46.75 180 ALA A N 1
ATOM 1460 C CA . ALA A 1 180 ? -52.512 -17.229 37.169 1.00 46.75 180 ALA A CA 1
ATOM 1461 C C . ALA A 1 180 ? -51.737 -16.557 38.325 1.00 46.75 180 ALA A C 1
ATOM 1463 O O . ALA A 1 180 ? -52.339 -15.881 39.154 1.00 46.75 180 ALA A O 1
ATOM 1464 N N . LYS A 1 181 ? -50.404 -16.700 38.395 1.00 42.75 181 LYS A N 1
ATOM 1465 C CA . LYS A 1 181 ? -49.579 -16.085 39.459 1.00 42.75 181 LYS A CA 1
ATOM 1466 C C . LYS A 1 181 ? -48.923 -14.751 39.077 1.00 42.75 181 LYS A C 1
ATOM 1468 O O . LYS A 1 181 ? -48.166 -14.207 39.871 1.00 42.75 181 LYS A O 1
ATOM 1473 N N . ALA A 1 182 ? -49.221 -14.201 37.898 1.00 45.03 182 ALA A N 1
ATOM 1474 C CA . ALA A 1 182 ? -48.648 -12.932 37.432 1.00 45.03 182 ALA A CA 1
ATOM 1475 C C . ALA A 1 182 ? -49.572 -11.707 37.617 1.00 45.03 182 ALA A C 1
ATOM 1477 O O . ALA A 1 182 ? -49.248 -10.630 37.122 1.00 45.03 182 ALA A O 1
ATOM 1478 N N . SER A 1 183 ? -50.720 -11.843 38.295 1.00 49.97 183 SER A N 1
ATOM 1479 C CA . SER A 1 183 ? -51.793 -10.833 38.268 1.00 49.97 183 SER A CA 1
ATOM 1480 C C . SER A 1 183 ? -52.196 -10.235 39.623 1.00 49.97 183 SER A C 1
ATOM 1482 O O . SER A 1 183 ? -53.344 -9.818 39.759 1.00 49.97 183 SER A O 1
ATOM 1484 N N . VAL A 1 184 ? -51.305 -10.154 40.622 1.00 42.94 184 VAL A N 1
ATOM 1485 C CA . VAL A 1 184 ? -51.609 -9.437 41.881 1.00 42.94 184 VAL A CA 1
ATOM 1486 C C . VAL A 1 184 ? -50.380 -8.711 42.456 1.00 42.94 184 VAL A C 1
ATOM 1488 O O . VAL A 1 184 ? -49.440 -9.357 42.902 1.00 42.94 184 VAL A O 1
ATOM 1491 N N . GLY A 1 185 ? -50.463 -7.373 42.511 1.00 33.28 185 GLY A N 1
ATOM 1492 C CA . GLY A 1 185 ? -49.747 -6.487 43.452 1.00 33.28 185 GLY A CA 1
ATOM 1493 C C . GLY A 1 185 ? -48.328 -6.051 43.043 1.00 33.28 185 GLY A C 1
ATOM 1494 O O . GLY A 1 185 ? -47.503 -6.876 42.694 1.00 33.28 185 GLY A O 1
ATOM 1495 N N . GLY A 1 186 ? -47.935 -4.777 43.090 1.00 31.50 186 GLY A N 1
ATOM 1496 C CA . GLY A 1 186 ? -48.584 -3.633 43.712 1.00 31.50 186 GLY A CA 1
ATOM 1497 C C . GLY A 1 186 ? -47.952 -2.303 43.297 1.00 31.50 186 GLY A C 1
ATOM 1498 O O . GLY A 1 186 ? -46.813 -2.212 42.845 1.00 31.50 186 GLY A O 1
ATOM 1499 N N . TYR A 1 187 ? -48.777 -1.280 43.435 1.00 33.53 187 TYR A N 1
ATOM 1500 C CA . TYR A 1 187 ? -48.512 0.139 43.278 1.00 33.53 187 TYR A CA 1
ATOM 1501 C C . TYR A 1 187 ? -47.850 0.663 44.559 1.00 33.53 187 TYR A C 1
ATOM 1503 O O . TYR A 1 187 ? -48.365 0.462 45.656 1.00 33.53 187 TYR A O 1
ATOM 1511 N N . SER A 1 188 ? -46.741 1.385 44.424 1.00 35.59 188 SER A N 1
ATOM 1512 C CA . SER A 1 188 ? -46.255 2.291 45.463 1.00 35.59 188 SER A CA 1
ATOM 1513 C C . SER A 1 188 ? -45.928 3.633 44.822 1.00 35.59 188 SER A C 1
ATOM 1515 O O . SER A 1 188 ? -45.071 3.738 43.947 1.00 35.59 188 SER A O 1
ATOM 1517 N N . SER A 1 189 ? -46.672 4.637 45.266 1.00 38.06 189 SER A N 1
ATOM 1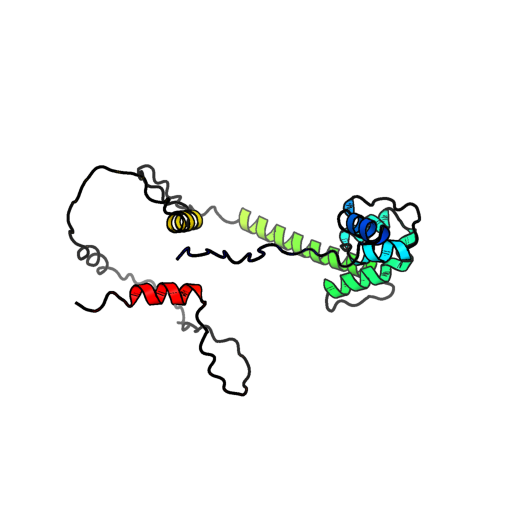518 C CA . SER A 1 189 ? -46.533 6.059 44.993 1.00 38.06 189 SER A CA 1
ATOM 1519 C C . SER A 1 189 ? -45.141 6.586 45.347 1.00 38.06 189 SER A C 1
ATOM 1521 O O . SER A 1 189 ? -44.690 6.431 46.480 1.00 38.06 189 SER A O 1
ATOM 1523 N N . GLY A 1 190 ? -44.510 7.283 44.406 1.00 30.78 190 GLY A N 1
ATOM 1524 C CA . GLY A 1 190 ? -43.308 8.079 44.633 1.00 30.78 190 GLY A CA 1
ATOM 1525 C C . GLY A 1 190 ? -43.249 9.199 43.602 1.00 30.78 190 GLY A C 1
ATOM 1526 O O . GLY A 1 190 ? -43.185 8.940 42.405 1.00 30.78 190 GLY A O 1
ATOM 1527 N N . ALA A 1 191 ? -43.362 10.434 44.083 1.00 35.16 191 ALA A N 1
ATOM 1528 C CA . ALA A 1 191 ? -43.415 11.660 43.305 1.00 35.16 191 ALA A CA 1
ATOM 1529 C C . ALA A 1 191 ? -42.152 11.886 42.454 1.00 35.16 191 ALA A C 1
ATOM 1531 O O . ALA A 1 191 ? -41.032 11.669 42.910 1.00 35.16 191 ALA A O 1
ATOM 1532 N N . GLY A 1 192 ? -42.346 12.386 41.234 1.00 32.84 192 GLY A N 1
ATOM 1533 C CA . GLY A 1 192 ? -41.274 12.826 40.344 1.00 32.84 192 GLY A CA 1
ATOM 1534 C C . GLY A 1 192 ? -41.815 13.070 38.942 1.00 32.84 192 GLY A C 1
ATOM 1535 O O . GLY A 1 192 ? -42.097 12.127 38.209 1.00 32.84 192 GLY A O 1
ATOM 1536 N N . ALA A 1 193 ? -42.019 14.338 38.592 1.00 41.41 193 ALA A N 1
ATOM 1537 C CA . ALA A 1 193 ? -42.541 14.765 37.302 1.00 41.41 193 ALA A CA 1
ATOM 1538 C C . ALA A 1 193 ? -41.633 14.308 36.146 1.00 41.41 193 ALA A C 1
ATOM 1540 O O . ALA A 1 193 ? -40.467 14.689 36.079 1.00 41.41 193 ALA A O 1
ATOM 1541 N N . ALA A 1 194 ? -42.187 13.537 35.209 1.00 34.81 194 ALA A N 1
ATOM 1542 C CA . ALA A 1 194 ? -41.576 13.282 33.911 1.00 34.81 194 ALA A CA 1
ATOM 1543 C C . ALA A 1 194 ? -42.666 13.222 32.829 1.00 34.81 194 ALA A C 1
ATOM 1545 O O . ALA A 1 194 ? -43.618 12.448 32.905 1.00 34.81 194 ALA A O 1
ATOM 1546 N N . VAL A 1 195 ? -42.517 14.104 31.845 1.00 43.59 195 VAL A N 1
ATOM 1547 C CA . VAL A 1 195 ? -43.386 14.332 30.683 1.00 43.59 195 VAL A CA 1
ATOM 1548 C C . VAL A 1 195 ? -43.465 13.068 29.805 1.00 43.59 195 VAL A C 1
ATOM 1550 O O . VAL A 1 195 ? -42.418 12.479 29.527 1.00 43.59 195 VAL A O 1
ATOM 1553 N N . PRO A 1 196 ? -44.644 12.633 29.313 1.00 40.28 196 PRO A N 1
ATOM 1554 C CA . PRO A 1 196 ? -44.725 11.457 28.451 1.00 40.28 196 PRO A CA 1
ATOM 1555 C C . PRO A 1 196 ? -44.326 11.801 27.006 1.00 40.28 196 PRO A C 1
ATOM 1557 O O . PRO A 1 196 ? -45.050 12.494 26.293 1.00 40.28 196 PRO A O 1
ATOM 1560 N N . VAL A 1 197 ? -43.184 11.280 26.549 1.00 39.22 197 VAL A N 1
ATOM 1561 C CA . VAL A 1 197 ? -42.811 11.251 25.125 1.00 39.22 197 VAL A CA 1
ATOM 1562 C C . VAL A 1 197 ? -43.411 9.998 24.483 1.00 39.22 197 VAL A C 1
ATOM 1564 O O . VAL A 1 197 ? -43.153 8.874 24.913 1.00 39.22 197 VAL A O 1
ATOM 1567 N N . ALA A 1 198 ? -44.230 10.201 23.450 1.00 44.09 198 ALA A N 1
ATOM 1568 C CA . ALA A 1 198 ? -44.862 9.146 22.664 1.00 44.09 198 ALA A CA 1
ATOM 1569 C C . ALA A 1 198 ? -43.828 8.296 21.886 1.00 44.09 198 ALA A C 1
ATOM 1571 O O . ALA A 1 198 ? -42.821 8.833 21.417 1.00 44.09 198 ALA A O 1
ATOM 1572 N N . PRO A 1 199 ? -44.065 6.985 21.682 1.00 41.03 199 PRO A N 1
ATOM 1573 C CA . PRO A 1 199 ? -43.142 6.138 20.938 1.00 41.03 199 PRO A CA 1
ATOM 1574 C C . PRO A 1 199 ? -43.197 6.444 19.433 1.00 41.03 199 PRO A C 1
ATOM 1576 O O . PRO A 1 199 ? -44.195 6.203 18.752 1.00 41.03 199 PRO A O 1
ATOM 1579 N N . VAL A 1 200 ? -42.080 6.954 18.914 1.00 40.28 200 VAL A N 1
ATOM 1580 C CA . VAL A 1 200 ? -41.822 7.177 17.488 1.00 40.28 200 VAL A CA 1
ATOM 1581 C C . VAL A 1 200 ? -41.740 5.833 16.756 1.00 40.28 200 VAL A C 1
ATOM 1583 O O . VAL A 1 200 ? -40.937 4.962 17.088 1.00 40.28 200 VAL A O 1
ATOM 1586 N N . ARG A 1 201 ? -42.580 5.673 15.728 1.00 46.25 201 ARG A N 1
ATOM 1587 C CA . ARG A 1 201 ? -42.501 4.588 14.739 1.00 46.25 201 ARG A CA 1
ATOM 1588 C C . ARG A 1 201 ? -41.240 4.760 13.878 1.00 46.25 201 ARG A C 1
ATOM 1590 O O . ARG A 1 201 ? -40.999 5.873 13.417 1.00 46.25 201 ARG A O 1
ATOM 1597 N N . PRO A 1 202 ? -40.488 3.697 13.551 1.00 38.59 202 PRO A N 1
ATOM 1598 C CA . PRO A 1 202 ? -39.439 3.800 12.542 1.00 38.59 202 PRO A CA 1
ATOM 1599 C C . PRO A 1 202 ? -40.058 3.999 11.145 1.00 38.59 202 PRO A C 1
ATOM 1601 O O . PRO A 1 202 ? -40.633 3.066 10.581 1.00 38.59 202 PRO A O 1
ATOM 1604 N N . GLY A 1 203 ? -39.947 5.211 10.588 1.00 34.34 203 GLY A N 1
ATOM 1605 C CA . GLY A 1 203 ? -40.079 5.463 9.146 1.00 34.34 203 GLY A CA 1
ATOM 1606 C C . GLY A 1 203 ? -38.921 4.774 8.414 1.00 34.34 203 GLY A C 1
ATOM 1607 O O . GLY A 1 203 ? -37.783 4.818 8.868 1.00 34.34 203 GLY A O 1
ATOM 1608 N N . GLN A 1 204 ? -39.171 3.938 7.406 1.00 35.59 204 GLN A N 1
ATOM 1609 C CA . GLN A 1 204 ? -39.373 4.351 6.011 1.00 35.59 204 GLN A CA 1
ATOM 1610 C C . GLN A 1 204 ? -38.346 5.396 5.554 1.00 35.59 204 GLN A C 1
ATOM 1612 O O . GLN A 1 204 ? -38.598 6.595 5.561 1.00 35.59 204 GLN A O 1
ATOM 1617 N N . ALA A 1 205 ? -37.183 4.901 5.123 1.00 34.06 205 ALA A N 1
ATOM 1618 C CA . ALA A 1 205 ? -36.320 5.629 4.207 1.00 34.06 205 ALA A CA 1
ATOM 1619 C C . ALA A 1 205 ? -37.003 5.679 2.833 1.00 34.06 205 ALA A C 1
ATOM 1621 O O . ALA A 1 205 ? -37.457 4.654 2.316 1.00 34.06 205 ALA A O 1
ATOM 1622 N N . GLY A 1 206 ? -37.103 6.890 2.287 1.00 32.47 206 GLY A N 1
ATOM 1623 C CA . GLY A 1 206 ? -37.718 7.172 1.003 1.00 32.47 206 GLY A CA 1
ATOM 1624 C C . GLY A 1 206 ? -36.978 6.519 -0.160 1.00 32.47 206 GLY A C 1
ATOM 1625 O O . GLY A 1 206 ? -35.755 6.582 -0.265 1.00 32.47 206 GLY A O 1
ATOM 1626 N N . VAL A 1 207 ? -37.761 5.935 -1.059 1.00 39.00 207 VAL A N 1
ATOM 1627 C CA . VAL A 1 207 ? -37.397 5.729 -2.458 1.00 39.00 207 VAL A CA 1
ATOM 1628 C C . VAL A 1 207 ? -38.461 6.413 -3.301 1.00 39.00 207 VAL A C 1
ATOM 1630 O O . VAL A 1 207 ? -39.660 6.206 -3.119 1.00 39.00 207 VAL A O 1
ATOM 1633 N N . SER A 1 208 ? -37.980 7.288 -4.169 1.00 36.69 208 SER A N 1
ATOM 1634 C CA . SER A 1 208 ? -38.710 8.145 -5.091 1.00 36.69 208 SER A CA 1
ATOM 1635 C C . SER A 1 208 ? -39.582 7.340 -6.069 1.00 36.69 208 SER A C 1
ATOM 1637 O O . SER A 1 208 ? -39.156 6.310 -6.588 1.00 36.69 208 SER A O 1
ATOM 1639 N N . ALA A 1 209 ? -40.791 7.836 -6.344 1.00 36.44 209 ALA A N 1
ATOM 1640 C CA . ALA A 1 209 ? -41.646 7.440 -7.473 1.00 36.44 209 ALA A CA 1
ATOM 1641 C C . ALA A 1 209 ? -41.047 7.952 -8.805 1.00 36.44 209 ALA A C 1
ATOM 1643 O O . ALA A 1 209 ? -40.415 9.003 -8.791 1.00 36.44 209 ALA A O 1
ATOM 1644 N N . GLY A 1 210 ? -41.178 7.340 -9.993 1.00 33.53 210 GLY A N 1
ATOM 1645 C CA . GLY A 1 210 ? -41.854 6.137 -10.530 1.00 33.53 210 GLY A CA 1
ATOM 1646 C C . GLY A 1 210 ? -41.256 5.848 -11.938 1.00 33.53 210 GLY A C 1
ATOM 1647 O O . GLY A 1 210 ? -40.098 6.208 -12.138 1.00 33.53 210 GLY A O 1
ATOM 1648 N N . PRO A 1 211 ? -41.972 5.335 -12.970 1.00 44.81 211 PRO A N 1
ATOM 1649 C CA . PRO A 1 211 ? -43.117 4.419 -13.012 1.00 44.81 211 PRO A CA 1
ATOM 1650 C C . PRO A 1 211 ? -42.844 3.158 -13.887 1.00 44.81 211 PRO A C 1
ATOM 1652 O O . PRO A 1 211 ? -42.055 3.192 -14.826 1.00 44.81 211 PRO A O 1
ATOM 1655 N N . SER A 1 212 ? -43.536 2.043 -13.617 1.00 35.66 212 SER A N 1
ATOM 1656 C CA . SER A 1 212 ? -44.170 1.132 -14.606 1.00 35.66 212 SER A CA 1
ATOM 1657 C C . SER A 1 212 ? -44.315 -0.307 -14.090 1.00 35.66 212 SER A C 1
ATOM 1659 O O . SER A 1 212 ? -43.425 -0.913 -13.499 1.00 35.66 212 SER A O 1
ATOM 1661 N N . ASN A 1 213 ? -45.517 -0.834 -14.311 1.00 43.72 213 ASN A N 1
ATOM 1662 C CA . ASN A 1 213 ? -45.974 -2.177 -13.991 1.00 43.72 213 ASN A CA 1
ATOM 1663 C C . ASN A 1 213 ? -45.136 -3.280 -14.656 1.00 43.72 213 ASN A C 1
ATOM 1665 O O . ASN A 1 213 ? -45.060 -3.332 -15.879 1.00 43.72 213 ASN A O 1
ATOM 1669 N N . ALA A 1 214 ? -44.689 -4.266 -13.872 1.00 38.69 214 ALA A N 1
ATOM 1670 C CA . ALA A 1 214 ? -44.642 -5.661 -14.312 1.00 38.69 214 ALA A CA 1
ATOM 1671 C C . ALA A 1 214 ? -44.661 -6.610 -13.104 1.00 38.69 214 ALA A C 1
ATOM 1673 O O . ALA A 1 214 ? -43.758 -6.649 -12.270 1.00 38.69 214 ALA A O 1
ATOM 1674 N N . LEU A 1 215 ? -45.729 -7.400 -13.026 1.00 47.31 215 LEU A N 1
ATOM 1675 C CA . LEU A 1 215 ? -45.982 -8.440 -12.039 1.00 47.31 215 LEU A CA 1
ATOM 1676 C C . LEU A 1 215 ? -44.949 -9.580 -12.1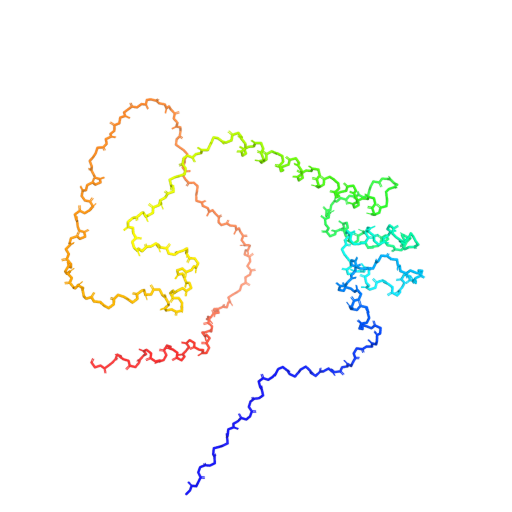70 1.00 47.31 215 LEU A C 1
ATOM 1678 O O . LEU A 1 215 ? -45.204 -10.596 -12.820 1.00 47.31 215 LEU A O 1
ATOM 1682 N N . PHE A 1 216 ? -43.776 -9.452 -11.547 1.00 44.84 216 PHE A N 1
ATOM 1683 C CA . PHE A 1 216 ? -42.800 -10.543 -11.493 1.00 44.84 216 PHE A CA 1
ATOM 1684 C C . PHE A 1 216 ? -43.262 -11.632 -10.516 1.00 44.84 216 PHE A C 1
ATOM 1686 O O . PHE A 1 216 ? -42.936 -11.637 -9.327 1.00 44.84 216 PHE A O 1
ATOM 1693 N N . LYS A 1 217 ? -44.010 -12.615 -11.032 1.00 56.41 217 LYS A N 1
ATOM 1694 C CA . LYS A 1 217 ? -44.188 -13.906 -10.357 1.00 56.41 217 LYS A CA 1
ATOM 1695 C C . LYS A 1 217 ? -42.798 -14.513 -10.135 1.00 56.41 217 LYS A C 1
ATOM 1697 O O . LYS A 1 217 ? -42.119 -14.881 -11.093 1.00 56.41 217 LYS A O 1
ATOM 1702 N N . LYS A 1 218 ? -42.367 -14.621 -8.873 1.00 55.22 218 LYS A N 1
ATOM 1703 C CA . LYS A 1 218 ? -41.095 -15.259 -8.501 1.00 55.22 218 LYS A CA 1
ATOM 1704 C C . LYS A 1 218 ? -41.092 -16.703 -9.020 1.00 55.22 218 LYS A C 1
ATOM 1706 O O . LYS A 1 218 ? -41.847 -17.543 -8.526 1.00 55.22 218 LYS A O 1
ATOM 1711 N N . LYS A 1 219 ? -40.271 -16.989 -10.037 1.00 62.91 219 LYS A N 1
ATOM 1712 C CA . LYS A 1 219 ? -40.087 -18.343 -10.580 1.00 62.91 219 LYS A CA 1
ATOM 1713 C C . LYS A 1 219 ? -39.500 -19.224 -9.470 1.00 62.91 219 LYS A C 1
ATOM 1715 O O . LYS A 1 219 ? -38.410 -18.954 -8.974 1.00 62.91 219 LYS A O 1
ATOM 1720 N N . LYS A 1 220 ? -40.245 -20.245 -9.034 1.00 61.69 220 LYS A N 1
ATOM 1721 C CA . LYS A 1 220 ? -39.772 -21.205 -8.025 1.00 61.69 220 LYS A CA 1
ATOM 1722 C C . LYS A 1 220 ? -38.654 -22.053 -8.633 1.00 61.69 220 LYS A C 1
ATOM 1724 O O . LYS A 1 220 ? -38.805 -22.549 -9.747 1.00 61.69 220 LYS A O 1
ATOM 1729 N N . ALA A 1 221 ? -37.552 -22.210 -7.902 1.00 59.62 221 ALA A N 1
ATOM 1730 C CA . ALA A 1 221 ? -36.392 -22.967 -8.360 1.00 59.62 221 ALA A CA 1
ATOM 1731 C C . ALA A 1 221 ? -36.767 -24.435 -8.680 1.00 59.62 221 ALA A C 1
ATOM 1733 O O . ALA A 1 221 ? -37.596 -25.009 -7.963 1.00 59.62 221 ALA A O 1
ATOM 1734 N N . PRO A 1 222 ? -36.150 -25.070 -9.698 1.00 66.12 222 PRO A N 1
ATOM 1735 C CA . PRO A 1 222 ? -36.541 -26.399 -10.193 1.00 66.12 222 PRO A CA 1
ATOM 1736 C C . PRO A 1 222 ? -36.607 -27.480 -9.105 1.00 66.12 222 PRO A C 1
ATOM 1738 O O . PRO A 1 222 ? -37.495 -28.331 -9.108 1.00 66.12 222 PRO A O 1
ATOM 1741 N N . LEU A 1 223 ? -35.715 -27.400 -8.115 1.00 59.09 223 LEU A N 1
ATOM 1742 C CA . LEU A 1 223 ? -35.649 -28.347 -7.005 1.00 59.09 223 LEU A CA 1
ATOM 1743 C C . LEU A 1 223 ? -36.879 -28.266 -6.079 1.00 59.09 223 LEU A C 1
ATOM 1745 O O . LEU A 1 223 ? -37.409 -29.288 -5.647 1.00 59.09 223 LEU A O 1
ATOM 1749 N N . MET A 1 224 ? -37.387 -27.054 -5.826 1.00 65.19 224 MET A N 1
ATOM 1750 C CA . MET A 1 224 ? -38.566 -26.842 -4.974 1.00 65.19 224 MET A CA 1
ATOM 1751 C C . MET A 1 224 ? -39.864 -27.283 -5.653 1.00 65.19 224 MET A C 1
ATOM 1753 O O . MET A 1 224 ? -40.834 -27.619 -4.977 1.00 65.19 224 MET A O 1
ATOM 1757 N N . MET A 1 225 ? -39.889 -27.297 -6.988 1.00 64.44 225 MET A N 1
ATOM 1758 C CA . MET A 1 225 ? -41.040 -27.765 -7.759 1.00 64.44 225 MET A CA 1
ATOM 1759 C C . MET A 1 225 ? -41.240 -29.273 -7.591 1.00 64.44 225 MET A C 1
ATOM 1761 O O . MET A 1 225 ? -42.359 -29.722 -7.350 1.00 64.44 225 MET A O 1
ATOM 1765 N N . LYS A 1 226 ? -40.138 -30.032 -7.618 1.00 64.69 226 LYS A N 1
ATOM 1766 C CA . LYS A 1 226 ? -40.149 -31.489 -7.454 1.00 64.69 226 LYS A CA 1
ATOM 1767 C C . LYS A 1 226 ? -40.562 -31.905 -6.038 1.00 64.69 226 LYS A C 1
ATOM 1769 O O . LYS A 1 226 ? -41.363 -32.820 -5.884 1.00 64.69 226 LYS A O 1
ATOM 1774 N N . ALA A 1 227 ? -40.105 -31.167 -5.022 1.00 66.88 227 ALA A N 1
ATOM 1775 C CA . ALA A 1 227 ? -40.532 -31.369 -3.637 1.00 66.88 227 ALA A CA 1
ATOM 1776 C C . ALA A 1 227 ? -42.020 -31.031 -3.425 1.00 66.88 227 ALA A C 1
ATOM 1778 O O . ALA A 1 227 ? -42.734 -31.760 -2.752 1.00 66.88 227 ALA A O 1
ATOM 1779 N N . LEU A 1 228 ? -42.539 -29.957 -4.029 1.00 64.62 228 LEU A N 1
ATOM 1780 C CA . LEU A 1 228 ? -43.965 -29.623 -3.907 1.00 64.62 228 LEU A CA 1
ATOM 1781 C C . LEU A 1 228 ? -44.880 -30.608 -4.652 1.00 64.62 228 LEU A C 1
ATOM 1783 O O . LEU A 1 228 ? -46.015 -30.818 -4.223 1.00 64.62 228 LEU A O 1
ATOM 1787 N N . GLN A 1 229 ? -44.406 -31.231 -5.734 1.00 68.25 229 GLN A N 1
ATOM 1788 C CA . GLN A 1 229 ? -45.149 -32.284 -6.432 1.00 68.25 229 GLN A CA 1
ATOM 1789 C C . GLN A 1 229 ? -45.285 -33.563 -5.596 1.00 68.25 229 GLN A C 1
ATOM 1791 O O . GLN A 1 229 ? -46.353 -34.171 -5.631 1.00 68.25 229 GLN A O 1
ATOM 1796 N N . SER A 1 230 ? -44.286 -33.933 -4.784 1.00 64.38 230 SER A N 1
ATOM 1797 C CA . SER A 1 230 ? -44.377 -35.138 -3.943 1.00 64.38 230 SER A CA 1
ATOM 1798 C C . SER A 1 230 ? -45.384 -35.008 -2.793 1.00 64.38 230 SER A C 1
ATOM 1800 O O . SER A 1 230 ? -45.953 -36.008 -2.370 1.00 64.38 230 SER A O 1
ATOM 1802 N N . PHE A 1 231 ? -45.676 -33.790 -2.320 1.00 64.75 231 PHE A N 1
ATOM 1803 C CA . PHE A 1 231 ? -46.682 -33.564 -1.269 1.00 64.75 231 PHE A CA 1
ATOM 1804 C C . PHE A 1 231 ? -48.124 -33.480 -1.790 1.00 64.75 231 PHE A C 1
ATOM 1806 O O . PHE A 1 231 ? -49.068 -33.579 -1.007 1.00 64.75 231 PHE A O 1
ATOM 1813 N N . LYS A 1 232 ? -48.330 -33.311 -3.103 1.00 62.34 232 LYS A N 1
ATOM 1814 C CA . LYS A 1 232 ? -49.670 -33.125 -3.685 1.00 62.34 232 LYS A CA 1
ATOM 1815 C C . LYS A 1 232 ? -50.423 -34.442 -3.943 1.00 62.34 232 LYS A C 1
ATOM 1817 O O . LYS A 1 232 ? -51.603 -34.395 -4.270 1.00 62.34 232 LYS A O 1
ATOM 1822 N N . GLY A 1 233 ? -49.764 -35.592 -3.768 1.00 59.72 233 GLY A N 1
ATOM 1823 C CA . GLY A 1 233 ? -50.332 -36.928 -3.991 1.00 59.72 233 GLY A CA 1
ATOM 1824 C C . GLY A 1 233 ? -51.064 -37.559 -2.799 1.00 59.72 233 GLY A C 1
ATOM 1825 O O . GLY A 1 233 ? -51.692 -38.593 -2.976 1.00 59.72 233 GLY A O 1
ATOM 1826 N N . PHE A 1 234 ? -51.029 -36.957 -1.603 1.00 58.72 234 PHE A N 1
ATOM 1827 C CA . PHE A 1 234 ? -51.567 -37.577 -0.376 1.00 58.72 234 PHE A CA 1
ATOM 1828 C C . PHE A 1 234 ? -52.931 -37.039 0.091 1.00 58.72 234 PHE A C 1
ATOM 1830 O O . PHE A 1 234 ? -53.383 -37.377 1.178 1.00 58.72 234 PHE A O 1
ATOM 1837 N N . ARG A 1 235 ? -53.632 -36.227 -0.714 1.00 61.31 235 ARG A N 1
ATOM 1838 C CA . ARG A 1 235 ? -55.031 -35.841 -0.436 1.00 61.31 235 ARG A CA 1
ATOM 1839 C C . ARG A 1 235 ? -55.984 -36.434 -1.466 1.00 61.31 235 ARG A C 1
ATOM 1841 O O . ARG A 1 235 ? -56.501 -35.717 -2.318 1.00 61.31 235 ARG A O 1
ATOM 1848 N N . LYS A 1 236 ? -56.190 -37.747 -1.382 1.00 54.97 236 LYS A N 1
ATOM 1849 C CA . LYS A 1 236 ? -57.436 -38.422 -1.776 1.00 54.97 236 LYS A CA 1
ATOM 1850 C C . LYS A 1 236 ? -57.426 -39.860 -1.250 1.00 54.97 236 LYS A C 1
ATOM 1852 O O . LYS A 1 236 ? -57.000 -40.779 -1.941 1.00 54.97 236 LYS A O 1
ATOM 1857 N N . ARG A 1 237 ? -57.883 -40.016 -0.013 1.00 44.47 237 ARG A N 1
ATOM 1858 C CA . ARG A 1 237 ? -58.800 -41.061 0.450 1.00 44.47 237 ARG A CA 1
ATOM 1859 C C . ARG A 1 237 ? -59.326 -40.636 1.809 1.00 44.47 237 ARG A C 1
ATOM 1861 O O . ARG A 1 237 ? -58.500 -40.116 2.589 1.00 44.47 237 ARG A O 1
#

Secondary structure (DSSP, 8-state):
------------S-----SSPPPHHHHHHHHHHH-GGG----TT--HHHHHHHHTTS-HHHHHHHHHH-GGGTTTTHHHHHHHHHHHSTT--PPTT--HHHHHHHHHHHHHHHHHHHHHHHHHHHHHS----------SS-S-PPPPHHHHHHHHHHTTT-----S--------TTSSSTTSS-----------------------------------PPPHHHHHHHHHHTTS---

pLDDT: mean 72.24, std 21.25, range [30.78, 97.31]

Sequence (237 aa):
MTSKNQRTKVFSGSRFVLTKLPTLFDSCIRILQENIDSLEYTGGVPYDILRPVLERATAEQLYQLEHYNPYLMEDTGKHWEFHANRDFRGKKLQEYETWRELYIRCMAEREKKLKEVRQLVNLSKKQSVPLRTTKLAYVDSSFVKPPRQVARQQARHGTGSGSSSSGNIVSSVNKAEVIAKASVGGYSSGAGAAVPVAPVRPGQAGVSAGPSNALFKKKKAPLMMKALQSFKGFRKR

Organism: NCBI:txid428564